Protein AF-A0AAN0JQN3-F1 (afdb_monomer_lite)

Structure (mmCIF, N/CA/C/O backbone):
data_AF-A0AAN0JQN3-F1
#
_entry.id   AF-A0AAN0JQN3-F1
#
loop_
_atom_site.group_PDB
_atom_site.id
_atom_site.type_symbol
_atom_site.label_atom_id
_atom_site.label_alt_id
_atom_site.label_comp_id
_atom_site.label_asym_id
_atom_site.label_entity_id
_atom_site.label_seq_id
_atom_site.pdbx_PDB_ins_code
_atom_site.Cartn_x
_atom_site.Cartn_y
_atom_site.Cartn_z
_atom_site.occupancy
_atom_site.B_iso_or_equiv
_atom_site.auth_seq_id
_atom_site.auth_comp_id
_atom_site.auth_asym_id
_atom_site.auth_atom_id
_atom_site.pdbx_PDB_model_num
ATOM 1 N N . MET A 1 1 ? -17.535 -6.335 36.879 1.00 42.56 1 MET A N 1
ATOM 2 C CA . MET A 1 1 ? -18.077 -5.496 35.783 1.00 42.56 1 MET A CA 1
ATOM 3 C C . MET A 1 1 ? -17.613 -6.099 34.471 1.00 42.56 1 MET A C 1
ATOM 5 O O . MET A 1 1 ? -16.440 -6.432 34.388 1.00 42.56 1 MET A O 1
ATOM 9 N N . ALA A 1 2 ? -18.493 -6.289 33.484 1.00 49.00 2 ALA A N 1
ATOM 10 C CA . ALA A 1 2 ? -18.057 -6.743 32.163 1.00 49.00 2 ALA A CA 1
ATOM 11 C C . ALA A 1 2 ? -17.086 -5.709 31.572 1.00 49.00 2 ALA A C 1
ATOM 13 O O . ALA A 1 2 ? -17.396 -4.514 31.575 1.00 49.00 2 ALA A O 1
ATOM 14 N N . ALA A 1 3 ? -15.911 -6.157 31.126 1.00 55.97 3 ALA A N 1
ATOM 15 C CA . ALA A 1 3 ? -14.934 -5.292 30.481 1.00 55.97 3 ALA A CA 1
ATOM 16 C C . ALA A 1 3 ? -15.592 -4.631 29.262 1.00 55.97 3 ALA A C 1
ATOM 18 O O . ALA A 1 3 ? -16.132 -5.317 28.391 1.00 55.97 3 ALA A O 1
ATOM 19 N N . ARG A 1 4 ? -15.602 -3.294 29.226 1.00 77.94 4 ARG A N 1
ATOM 20 C CA . ARG A 1 4 ? -16.003 -2.562 28.022 1.00 77.94 4 ARG A CA 1
ATOM 21 C C . ARG A 1 4 ? -14.970 -2.911 26.958 1.00 77.94 4 ARG A C 1
ATOM 23 O O . ARG A 1 4 ? -13.798 -2.659 27.176 1.00 77.94 4 ARG A O 1
ATOM 30 N N . ARG A 1 5 ? -15.394 -3.518 25.854 1.00 85.62 5 ARG A N 1
ATOM 31 C CA . ARG A 1 5 ? -14.538 -3.806 24.700 1.00 85.62 5 ARG A CA 1
ATOM 32 C C . ARG A 1 5 ? -15.008 -2.985 23.517 1.00 85.62 5 ARG A C 1
ATOM 34 O O . ARG A 1 5 ? -16.215 -2.787 23.355 1.00 85.62 5 ARG A O 1
ATOM 41 N N . LEU A 1 6 ? -14.056 -2.528 22.714 1.00 89.50 6 LEU A N 1
ATOM 42 C CA . LEU A 1 6 ? -14.359 -1.933 21.425 1.00 89.50 6 LEU A CA 1
ATOM 43 C C . LEU A 1 6 ? -14.782 -3.049 20.465 1.00 89.50 6 LEU A C 1
ATOM 45 O O . LEU A 1 6 ? -14.095 -4.063 20.343 1.00 89.50 6 LEU A O 1
ATOM 49 N N . ILE A 1 7 ? -15.913 -2.875 19.796 1.00 90.75 7 ILE A N 1
ATOM 50 C CA . ILE A 1 7 ? -16.401 -3.795 18.768 1.00 90.75 7 ILE A CA 1
ATOM 51 C C . ILE A 1 7 ? -16.710 -3.020 17.492 1.00 90.75 7 ILE A C 1
ATOM 53 O O . ILE A 1 7 ? -16.996 -1.824 17.545 1.00 90.75 7 ILE A O 1
ATOM 57 N N . SER A 1 8 ? -16.644 -3.714 16.357 1.00 90.19 8 SER A N 1
ATOM 58 C CA . SER A 1 8 ? -17.074 -3.173 15.069 1.00 90.19 8 SER A CA 1
ATOM 59 C C . SER A 1 8 ? -18.517 -3.587 14.796 1.00 90.19 8 SER A C 1
ATOM 61 O O . SER A 1 8 ? -18.815 -4.781 14.862 1.00 90.19 8 SER A O 1
ATOM 63 N N . GLN A 1 9 ? -19.389 -2.632 14.487 1.00 90.19 9 GLN A N 1
ATOM 64 C CA . GLN A 1 9 ? -20.754 -2.871 14.020 1.00 90.19 9 GLN A CA 1
ATOM 65 C C . GLN A 1 9 ? -21.097 -1.823 12.957 1.00 90.19 9 GLN A C 1
ATOM 67 O O . GLN A 1 9 ? -20.790 -0.651 13.150 1.00 90.19 9 GLN A O 1
ATOM 72 N N . ASP A 1 10 ? -21.689 -2.244 11.834 1.00 87.81 10 ASP A N 1
ATOM 73 C CA . ASP A 1 10 ? -22.108 -1.351 10.740 1.00 87.81 10 ASP A CA 1
ATOM 74 C C . ASP A 1 10 ? -20.984 -0.393 10.279 1.00 87.81 10 ASP A C 1
ATOM 76 O O . ASP A 1 10 ? -21.181 0.807 10.107 1.00 87.81 10 ASP A O 1
ATOM 80 N N . ASN A 1 11 ? -19.767 -0.936 10.128 1.00 89.38 11 ASN A N 1
ATOM 81 C CA . ASN A 1 11 ? -18.534 -0.213 9.778 1.00 89.38 11 ASN A CA 1
ATOM 82 C C . ASN A 1 11 ? -18.125 0.907 10.752 1.00 89.38 11 ASN A C 1
ATOM 84 O O . ASN A 1 11 ? -17.370 1.805 10.386 1.00 89.38 11 ASN A O 1
ATOM 88 N N . GLN A 1 12 ? -18.566 0.848 12.005 1.00 89.75 12 GLN A N 1
ATOM 89 C CA . GLN A 1 12 ? -18.213 1.803 13.052 1.00 89.75 12 GLN A CA 1
ATOM 90 C C . GLN A 1 12 ? -17.599 1.088 14.253 1.00 89.75 12 GLN A C 1
ATOM 92 O O . GLN A 1 12 ? -18.002 -0.026 14.593 1.00 89.75 12 GLN A O 1
ATOM 97 N N . LEU A 1 13 ? -16.648 1.730 14.938 1.00 89.81 13 LEU A N 1
ATOM 98 C CA . LEU A 1 13 ? -16.154 1.241 16.223 1.00 89.81 13 LEU A CA 1
ATOM 99 C C . LEU A 1 13 ? -16.966 1.856 17.345 1.00 89.81 13 LEU A C 1
ATOM 101 O O . LEU A 1 13 ? -17.193 3.064 17.390 1.00 89.81 13 LEU A O 1
ATOM 105 N N . GLY A 1 14 ? -17.369 1.023 18.290 1.00 89.56 14 GLY A N 1
ATOM 106 C CA . GLY A 1 14 ? -18.149 1.464 19.429 1.00 89.56 14 GLY A CA 1
ATOM 107 C C . GLY A 1 14 ? -18.070 0.498 20.594 1.00 89.56 14 GLY A C 1
ATOM 108 O O . GLY A 1 14 ? -17.313 -0.472 20.591 1.00 89.56 14 GLY A O 1
ATOM 109 N N . ILE A 1 15 ? -18.863 0.788 21.615 1.00 90.38 15 ILE A N 1
ATOM 110 C CA . ILE A 1 15 ? -18.971 -0.023 22.826 1.00 90.38 15 ILE A CA 1
ATOM 111 C C . ILE A 1 15 ? -20.426 -0.415 23.062 1.00 90.38 15 ILE A C 1
ATOM 113 O O . ILE A 1 15 ? -21.349 0.349 22.779 1.00 90.38 15 ILE A O 1
ATOM 117 N N . MET A 1 16 ? -20.641 -1.596 23.637 1.00 88.94 16 MET A N 1
ATOM 118 C CA . MET A 1 16 ? -21.974 -2.018 24.063 1.00 88.94 16 MET A CA 1
ATOM 119 C C . MET A 1 16 ? -22.291 -1.459 25.449 1.00 88.94 16 MET A C 1
ATOM 121 O O . MET A 1 16 ? -21.652 -1.811 26.441 1.00 88.94 16 MET A O 1
ATOM 125 N N . VAL A 1 17 ? -23.322 -0.620 25.538 1.00 86.00 17 VAL A N 1
ATOM 126 C CA . VAL A 1 17 ? -23.823 -0.046 26.792 1.00 86.00 17 VAL A CA 1
ATOM 127 C C . VAL A 1 17 ? -25.283 -0.440 26.956 1.00 86.00 17 VAL A C 1
ATOM 129 O O . VAL A 1 17 ? -26.127 -0.078 26.143 1.00 86.00 17 VAL A O 1
ATOM 132 N N . LYS A 1 18 ? -25.606 -1.201 28.011 1.00 86.50 18 LYS A N 1
ATOM 133 C CA . LYS A 1 18 ? -26.982 -1.674 28.282 1.00 86.50 18 LYS A CA 1
ATOM 134 C C . LYS A 1 18 ? -27.640 -2.341 27.053 1.00 86.50 18 LYS A C 1
ATOM 136 O O . LYS A 1 18 ? -28.801 -2.084 26.757 1.00 86.50 18 LYS A O 1
ATOM 141 N N . LYS A 1 19 ? -26.885 -3.188 26.336 1.00 84.31 19 LYS A N 1
ATOM 142 C CA . LYS A 1 19 ? -27.292 -3.870 25.085 1.00 84.31 19 LYS A CA 1
ATOM 143 C C . LYS A 1 19 ? -27.555 -2.950 23.879 1.00 84.31 19 LYS A C 1
ATOM 145 O O . LYS A 1 19 ? -28.082 -3.418 22.878 1.00 84.31 19 LYS A O 1
ATOM 150 N N . ARG A 1 20 ? -27.180 -1.670 23.943 1.00 88.44 20 ARG A N 1
ATOM 151 C CA . ARG A 1 20 ? -27.206 -0.749 22.800 1.00 88.44 20 ARG A CA 1
ATOM 152 C C . ARG A 1 20 ? -25.784 -0.445 22.348 1.00 88.44 20 ARG A C 1
ATOM 154 O O . ARG A 1 20 ? -24.908 -0.235 23.188 1.00 88.44 20 ARG A O 1
ATOM 161 N N . PHE A 1 21 ? -25.575 -0.423 21.038 1.00 89.88 21 PHE A N 1
ATOM 162 C CA . PHE A 1 21 ? -24.310 -0.012 20.446 1.00 89.88 21 PHE A CA 1
ATOM 163 C C . PHE A 1 21 ? -24.177 1.509 20.536 1.00 89.88 21 PHE A C 1
ATOM 165 O O . PHE A 1 21 ? -25.068 2.245 20.114 1.00 89.88 21 PHE A O 1
ATOM 172 N N . GLN A 1 22 ? -23.082 1.977 21.127 1.00 89.44 22 GLN A N 1
ATOM 173 C CA . GLN A 1 22 ? -22.717 3.385 21.144 1.00 89.44 22 GLN A CA 1
ATOM 174 C C . GLN A 1 22 ? -21.463 3.570 20.296 1.00 89.44 22 GLN A C 1
ATOM 176 O O . GLN A 1 22 ? -20.364 3.205 20.724 1.00 89.44 22 GLN A O 1
ATOM 181 N N . SER A 1 23 ? -21.651 4.150 19.113 1.00 88.69 23 SER A N 1
ATOM 182 C CA . SER A 1 23 ? -20.574 4.483 18.186 1.00 88.69 23 SER A CA 1
ATOM 183 C C . SER A 1 23 ? -19.604 5.506 18.788 1.00 88.69 23 SER A C 1
ATOM 185 O O . SER A 1 23 ? -20.010 6.413 19.521 1.00 88.69 23 SER A O 1
ATOM 187 N N . LYS A 1 24 ? -18.314 5.315 18.513 1.00 88.69 24 LYS A N 1
ATOM 188 C CA . LYS A 1 24 ? -17.180 6.153 18.935 1.00 88.69 24 LYS A CA 1
ATOM 189 C C . LYS A 1 24 ? -16.369 6.677 17.755 1.00 88.69 24 LYS A C 1
ATOM 191 O O . LYS A 1 24 ? -15.717 7.711 17.881 1.00 88.69 24 LYS A O 1
ATOM 196 N N . THR A 1 25 ? -16.444 5.996 16.620 1.00 86.50 25 THR A N 1
ATOM 197 C CA . THR A 1 25 ? -15.845 6.408 15.353 1.00 86.50 25 THR A CA 1
ATOM 198 C C . THR A 1 25 ? -16.855 6.211 14.229 1.00 86.50 25 THR A C 1
ATOM 200 O O . THR A 1 25 ? -17.755 5.380 14.319 1.00 86.50 25 THR A O 1
ATOM 203 N N . ASN A 1 26 ? -16.677 6.921 13.122 1.00 89.00 26 ASN A N 1
ATOM 204 C CA . ASN A 1 26 ? -17.445 6.703 11.894 1.00 89.00 26 ASN A CA 1
ATOM 205 C C . ASN A 1 26 ? -16.750 5.747 10.909 1.00 89.00 26 ASN A C 1
ATOM 207 O O . ASN A 1 26 ? -17.008 5.789 9.711 1.00 89.00 26 ASN A O 1
ATOM 211 N N . PHE A 1 27 ? -15.832 4.924 11.406 1.00 91.19 27 PHE A N 1
ATOM 212 C CA . PHE A 1 27 ? -15.075 3.971 10.603 1.00 91.19 27 PHE A CA 1
ATOM 213 C C . PHE A 1 27 ? -14.724 2.740 11.428 1.00 91.19 27 PHE A C 1
ATOM 215 O O . PHE A 1 27 ? -14.670 2.807 12.654 1.00 91.19 27 PHE A O 1
ATOM 222 N N . SER A 1 28 ? -14.415 1.640 10.755 1.00 91.88 28 SER A N 1
ATOM 223 C CA . SER A 1 28 ? -13.874 0.411 11.327 1.00 91.88 28 SER A CA 1
ATOM 224 C C . SER A 1 28 ? -12.559 0.047 10.656 1.00 91.88 28 SER A C 1
ATOM 226 O O . SER A 1 28 ? -12.251 0.554 9.577 1.00 91.88 28 SER A O 1
ATOM 228 N N . VAL A 1 29 ? -11.765 -0.812 11.299 1.00 93.25 29 VAL A N 1
ATOM 229 C CA . VAL A 1 29 ? -10.447 -1.190 10.779 1.00 93.25 29 VAL A CA 1
ATOM 230 C C . VAL A 1 29 ? -10.230 -2.700 10.795 1.00 93.25 29 VAL A C 1
ATOM 232 O O . VAL A 1 29 ? -10.678 -3.431 11.688 1.00 93.25 29 VAL A O 1
ATOM 235 N N . SER A 1 30 ? -9.494 -3.161 9.796 1.00 93.69 30 SER A N 1
ATOM 236 C CA . SER A 1 30 ? -8.926 -4.503 9.702 1.00 93.69 30 SER A CA 1
ATOM 237 C C . SER A 1 30 ? -7.488 -4.411 9.196 1.00 93.69 30 SER A C 1
ATOM 239 O O . SER A 1 30 ? -7.066 -3.356 8.729 1.00 93.69 30 SER A O 1
ATOM 241 N N . ILE A 1 31 ? -6.715 -5.485 9.342 1.00 95.38 31 ILE A N 1
ATOM 242 C CA . ILE A 1 31 ? -5.327 -5.529 8.877 1.00 95.38 31 ILE A CA 1
ATOM 243 C C . ILE A 1 31 ? -5.309 -6.302 7.562 1.00 95.38 31 ILE A C 1
ATOM 245 O O . ILE A 1 31 ? -5.664 -7.478 7.545 1.00 95.38 31 ILE A O 1
ATOM 249 N N . ALA A 1 32 ? -4.899 -5.639 6.483 1.00 93.81 32 ALA A N 1
ATOM 250 C CA . ALA A 1 32 ? -4.788 -6.237 5.157 1.00 93.81 32 ALA A CA 1
ATOM 251 C C . ALA A 1 32 ? -3.444 -6.956 4.982 1.00 93.81 32 ALA A C 1
ATOM 253 O O . ALA A 1 32 ? -3.375 -8.056 4.433 1.00 93.81 32 ALA A O 1
ATOM 254 N N . SER A 1 33 ? -2.358 -6.349 5.462 1.00 95.19 33 SER A N 1
ATOM 255 C CA . SER A 1 33 ? -1.024 -6.929 5.348 1.00 95.19 33 SER A CA 1
ATOM 256 C C . SER A 1 33 ? -0.053 -6.391 6.392 1.00 95.19 33 SER A C 1
ATOM 258 O O . SER A 1 33 ? -0.277 -5.371 7.046 1.00 95.19 33 SER A O 1
ATOM 260 N N . PHE A 1 34 ? 1.060 -7.100 6.537 1.00 95.69 34 PHE A N 1
ATOM 261 C CA . PHE A 1 34 ? 2.219 -6.656 7.294 1.00 95.69 34 PHE A CA 1
ATOM 262 C C . PHE A 1 34 ? 3.344 -6.275 6.333 1.00 95.69 34 PHE A C 1
ATOM 264 O O . PHE A 1 34 ? 3.679 -7.044 5.427 1.00 95.69 34 PHE A O 1
ATOM 271 N N . VAL A 1 35 ? 3.926 -5.096 6.541 1.00 94.50 35 VAL A N 1
ATOM 272 C CA . VAL A 1 35 ? 4.893 -4.482 5.632 1.00 94.50 35 VAL A CA 1
ATOM 273 C C . VAL A 1 35 ? 6.216 -4.245 6.354 1.00 94.50 35 VAL A C 1
ATOM 275 O O . VAL A 1 35 ? 6.263 -3.629 7.419 1.00 94.50 35 VAL A O 1
ATOM 278 N N . THR A 1 36 ? 7.302 -4.709 5.739 1.00 93.50 36 THR A N 1
ATOM 279 C CA . THR A 1 36 ? 8.680 -4.515 6.213 1.00 93.50 36 THR A CA 1
ATOM 280 C C . THR A 1 36 ? 9.570 -3.963 5.116 1.00 93.50 36 THR A C 1
ATOM 282 O O . THR A 1 36 ? 9.411 -4.286 3.941 1.00 93.50 36 THR A O 1
ATOM 285 N N . THR A 1 37 ? 10.585 -3.209 5.498 1.00 88.25 37 THR A N 1
ATOM 286 C CA . THR A 1 37 ? 11.718 -2.898 4.617 1.00 88.25 37 THR A CA 1
ATOM 287 C C . THR A 1 37 ? 12.636 -4.106 4.405 1.00 88.25 37 THR A C 1
ATOM 289 O O . THR A 1 37 ? 12.662 -5.019 5.236 1.00 88.25 37 THR A O 1
ATOM 292 N N . PRO A 1 38 ? 13.403 -4.147 3.300 1.00 83.00 38 PRO A N 1
ATOM 293 C CA . PRO A 1 38 ? 14.487 -5.113 3.145 1.00 83.00 38 PRO A CA 1
ATOM 294 C C . PRO A 1 38 ? 15.535 -4.977 4.256 1.00 83.00 38 PRO A C 1
ATOM 296 O O . PRO A 1 38 ? 15.811 -3.875 4.723 1.00 83.00 38 PRO A O 1
ATOM 299 N N . LYS A 1 39 ? 16.169 -6.097 4.631 1.00 74.44 39 LYS A N 1
ATOM 300 C CA . LYS A 1 39 ? 17.073 -6.213 5.795 1.00 74.44 39 LYS A CA 1
ATOM 301 C C . LYS A 1 39 ? 18.276 -5.251 5.815 1.00 74.44 39 LYS A C 1
ATOM 303 O O . LYS A 1 39 ? 18.860 -5.079 6.875 1.00 74.44 39 LYS A O 1
ATOM 308 N N . ASN A 1 40 ? 18.625 -4.631 4.686 1.00 69.81 40 ASN A N 1
ATOM 309 C CA . ASN A 1 40 ? 19.834 -3.811 4.530 1.00 69.81 40 ASN A CA 1
ATOM 310 C C . ASN A 1 40 ? 19.539 -2.309 4.337 1.00 69.81 40 ASN A C 1
ATOM 312 O O . ASN A 1 40 ? 20.418 -1.559 3.926 1.00 69.81 40 ASN A O 1
ATOM 316 N N . MET A 1 41 ? 18.303 -1.863 4.580 1.00 71.19 41 MET A N 1
ATOM 317 C CA . MET A 1 41 ? 17.931 -0.451 4.458 1.00 71.19 41 MET 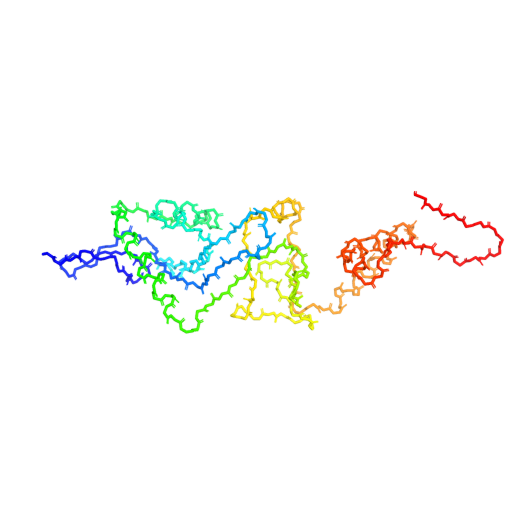A CA 1
ATOM 318 C C . MET A 1 41 ? 18.367 0.366 5.680 1.00 71.19 41 MET A C 1
ATOM 320 O O . MET A 1 41 ? 18.155 -0.050 6.815 1.00 71.19 41 MET A O 1
ATOM 324 N N . VAL A 1 42 ? 18.900 1.569 5.432 1.00 67.94 42 VAL A N 1
ATOM 325 C CA . VAL A 1 42 ? 19.376 2.509 6.469 1.00 67.94 42 VAL A CA 1
ATOM 326 C C . VAL A 1 42 ? 18.249 2.958 7.409 1.00 67.94 42 VAL A C 1
ATOM 328 O O . VAL A 1 42 ? 18.479 3.143 8.598 1.00 67.94 42 VAL A O 1
ATOM 331 N N . ASN A 1 43 ? 17.021 3.081 6.894 1.00 70.62 43 ASN A N 1
ATOM 332 C CA . ASN A 1 43 ? 15.852 3.525 7.656 1.00 70.62 43 ASN A CA 1
ATOM 333 C C . ASN A 1 43 ? 14.791 2.420 7.705 1.00 70.62 43 ASN A C 1
ATOM 335 O O . ASN A 1 43 ? 13.853 2.458 6.903 1.00 70.62 43 ASN A O 1
ATOM 339 N N . PRO A 1 44 ? 14.915 1.415 8.585 1.00 79.75 44 PRO A N 1
ATOM 340 C CA . PRO A 1 44 ? 13.990 0.297 8.595 1.00 79.75 44 PRO A CA 1
ATOM 341 C C . PRO A 1 44 ? 12.570 0.759 8.942 1.00 79.75 44 PRO A C 1
ATOM 343 O O . PRO A 1 44 ? 12.331 1.348 9.991 1.00 79.75 44 PRO A O 1
ATOM 346 N N . LEU A 1 45 ? 11.612 0.456 8.065 1.00 85.25 45 LEU A N 1
ATOM 347 C CA . LEU A 1 45 ? 10.187 0.520 8.379 1.00 85.25 45 LEU A CA 1
ATOM 348 C C . LEU A 1 45 ? 9.637 -0.867 8.657 1.00 85.25 45 LEU A C 1
ATOM 350 O O . LEU A 1 45 ? 9.964 -1.841 7.966 1.00 85.25 45 LEU A O 1
ATOM 354 N N . GLN A 1 46 ? 8.732 -0.903 9.627 1.00 91.81 46 GLN A N 1
ATOM 355 C CA . GLN A 1 46 ? 7.940 -2.063 9.980 1.00 91.81 46 GLN A CA 1
ATOM 356 C C . GLN A 1 46 ? 6.570 -1.592 10.474 1.00 91.81 46 GLN A C 1
ATOM 358 O O . GLN A 1 46 ? 6.481 -0.757 11.376 1.00 91.81 46 GLN A O 1
ATOM 363 N N . GLY A 1 47 ? 5.498 -2.141 9.915 1.00 94.50 47 GLY A N 1
ATOM 364 C CA . GLY A 1 47 ? 4.141 -1.748 10.280 1.00 94.50 47 GLY A CA 1
ATOM 365 C C . GLY A 1 47 ? 3.084 -2.597 9.597 1.00 94.50 47 GLY A C 1
ATOM 366 O O . GLY A 1 47 ? 3.387 -3.613 8.967 1.00 94.50 47 GLY A O 1
ATOM 367 N N . PHE A 1 48 ? 1.839 -2.163 9.718 1.00 95.88 48 PHE A N 1
ATOM 368 C CA . PHE A 1 48 ? 0.690 -2.842 9.135 1.00 95.88 48 PHE A CA 1
ATOM 369 C C . PHE A 1 48 ? -0.015 -1.929 8.141 1.00 95.88 48 PHE A C 1
ATOM 371 O O . PHE A 1 48 ? -0.061 -0.710 8.313 1.00 95.88 48 PHE A O 1
ATOM 378 N N . VAL A 1 49 ? -0.582 -2.536 7.106 1.00 94.75 49 VAL A N 1
ATOM 379 C CA . VAL A 1 49 ? -1.541 -1.878 6.224 1.00 94.75 49 VAL A CA 1
ATOM 380 C C . VAL A 1 49 ? -2.915 -2.119 6.813 1.00 94.75 49 VAL A C 1
ATOM 382 O O . VAL A 1 49 ? -3.376 -3.260 6.905 1.00 94.75 49 VAL A O 1
ATOM 385 N N . TYR A 1 50 ? -3.548 -1.039 7.247 1.00 94.69 50 TYR A N 1
ATOM 386 C CA . TYR A 1 50 ? -4.897 -1.073 7.773 1.00 94.69 50 TYR A CA 1
ATOM 387 C C . TYR A 1 50 ? -5.877 -0.791 6.646 1.00 94.69 50 TYR A C 1
ATOM 389 O O . TYR A 1 50 ? -5.797 0.253 6.001 1.00 94.69 50 TYR A O 1
ATOM 397 N N . GLN A 1 51 ? -6.822 -1.706 6.450 1.00 94.00 51 GLN A N 1
ATOM 398 C CA . GLN A 1 51 ? -8.003 -1.449 5.647 1.00 94.00 51 GLN A CA 1
ATOM 399 C C . GLN A 1 51 ? -9.045 -0.782 6.541 1.00 94.00 51 GLN A C 1
ATOM 401 O O . GLN A 1 51 ? -9.596 -1.402 7.459 1.00 94.00 51 GLN A O 1
ATOM 406 N N . VAL A 1 52 ? -9.294 0.495 6.277 1.00 92.88 52 VAL A N 1
ATOM 407 C CA . VAL A 1 52 ? -10.287 1.312 6.967 1.00 92.88 52 VAL A CA 1
ATOM 408 C C . VAL A 1 52 ? -11.557 1.329 6.126 1.00 92.88 52 VAL A C 1
ATOM 410 O O . VAL A 1 52 ? -11.509 1.583 4.926 1.00 92.88 52 VAL A O 1
ATOM 413 N N . THR A 1 53 ? -12.692 1.011 6.744 1.00 92.75 53 THR A N 1
ATOM 414 C CA . THR A 1 53 ? -14.010 1.075 6.097 1.00 92.75 53 THR A CA 1
ATOM 415 C C . THR A 1 53 ? -14.856 2.113 6.816 1.00 92.75 53 THR A C 1
ATOM 417 O O . THR A 1 53 ? -15.084 1.962 8.018 1.00 92.75 53 THR A O 1
ATOM 420 N N . THR A 1 54 ? -15.290 3.164 6.120 1.00 90.94 54 THR A N 1
ATOM 421 C CA . THR A 1 54 ? -16.157 4.210 6.689 1.00 90.94 54 THR A CA 1
ATOM 422 C C . THR A 1 54 ? -17.584 3.703 6.860 1.00 90.94 54 THR A C 1
ATOM 424 O O . THR A 1 54 ? -17.979 2.686 6.282 1.00 90.94 54 THR A O 1
ATOM 427 N N . SER A 1 55 ? -18.387 4.425 7.640 1.00 88.56 55 SER A N 1
ATOM 428 C CA . SER A 1 55 ? -19.822 4.163 7.786 1.00 88.56 55 SER A CA 1
ATOM 429 C C . SER A 1 55 ? -20.563 4.116 6.452 1.00 88.56 55 SER A C 1
ATOM 431 O O . SER A 1 55 ? -21.514 3.353 6.314 1.00 88.56 55 SER A O 1
ATOM 433 N N . ASP A 1 56 ? -20.086 4.877 5.468 1.00 87.25 56 ASP A N 1
ATOM 434 C CA . ASP A 1 56 ? -20.695 4.986 4.141 1.00 87.25 56 ASP A CA 1
ATOM 435 C C . ASP A 1 56 ? -20.256 3.842 3.205 1.00 87.25 56 ASP A C 1
ATOM 437 O O . ASP A 1 56 ? -20.720 3.731 2.073 1.00 87.25 56 ASP A O 1
ATOM 441 N N . GLY A 1 57 ? -19.388 2.949 3.694 1.00 86.69 57 GLY A N 1
ATOM 442 C CA . GLY A 1 57 ? -18.912 1.766 2.980 1.00 86.69 57 GLY A CA 1
ATOM 443 C C . GLY A 1 57 ? -17.664 2.000 2.132 1.00 86.69 57 GLY A C 1
ATOM 444 O O . GLY A 1 57 ? -17.185 1.053 1.504 1.00 86.69 57 GLY A O 1
ATOM 445 N N . GLU A 1 58 ? -17.103 3.211 2.133 1.00 89.12 58 GLU A N 1
ATOM 446 C CA . GLU A 1 58 ? -15.846 3.493 1.443 1.00 89.12 58 GLU A CA 1
ATOM 447 C C . GLU A 1 58 ? -14.703 2.727 2.105 1.00 89.12 58 GLU A C 1
ATOM 449 O O . GLU A 1 58 ? -14.560 2.723 3.331 1.00 89.12 58 GLU A O 1
ATOM 454 N N . ARG A 1 59 ? -13.885 2.066 1.284 1.00 89.81 59 ARG A N 1
ATOM 455 C CA . ARG A 1 59 ? -12.739 1.271 1.727 1.00 89.81 59 ARG A CA 1
ATOM 456 C C . ARG A 1 59 ? -11.455 1.941 1.290 1.00 89.81 59 ARG A C 1
ATOM 458 O O . ARG A 1 59 ? -11.305 2.296 0.127 1.00 89.81 59 ARG A O 1
ATOM 465 N N . MET A 1 60 ? -10.514 2.031 2.213 1.00 89.06 60 MET A N 1
ATOM 466 C CA . MET A 1 60 ? -9.219 2.647 1.973 1.00 89.06 60 MET A CA 1
ATOM 467 C C . MET A 1 60 ? -8.123 1.896 2.712 1.00 89.06 60 MET A C 1
ATOM 469 O O . MET A 1 60 ? -8.375 1.236 3.721 1.00 89.06 60 MET A O 1
ATOM 473 N N . GLU A 1 61 ? -6.899 2.045 2.231 1.00 90.44 61 GLU A N 1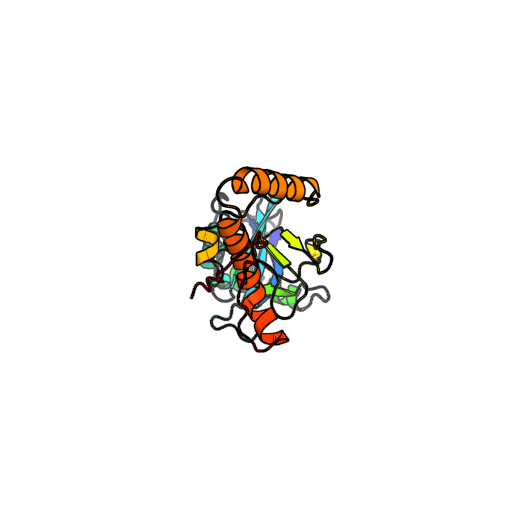
ATOM 474 C CA . GLU A 1 61 ? -5.723 1.474 2.869 1.00 90.44 61 GLU A CA 1
ATOM 475 C C . GLU A 1 61 ? -4.783 2.578 3.341 1.00 90.44 61 GLU A C 1
ATOM 477 O O . GLU A 1 61 ? -4.557 3.573 2.645 1.00 90.44 61 GLU A O 1
ATOM 482 N N . CYS A 1 62 ? -4.216 2.404 4.530 1.00 91.88 62 CYS A N 1
ATOM 483 C CA . CYS A 1 62 ? -3.118 3.232 5.004 1.00 91.88 62 CYS A CA 1
ATOM 484 C C . CYS A 1 62 ? -2.056 2.369 5.684 1.00 91.88 62 CYS A C 1
ATOM 486 O O . CYS A 1 62 ? -2.355 1.449 6.447 1.00 91.88 62 CYS A O 1
ATOM 488 N N . PHE A 1 63 ? -0.791 2.675 5.402 1.00 93.69 63 PHE A N 1
ATOM 489 C CA . PHE A 1 63 ? 0.316 2.090 6.146 1.00 93.69 63 PHE A CA 1
ATOM 490 C C . PHE A 1 63 ? 0.482 2.853 7.457 1.00 93.69 63 PHE A C 1
ATOM 492 O O . PHE A 1 63 ? 0.613 4.078 7.447 1.00 93.69 63 PHE A O 1
ATOM 499 N N . VAL A 1 64 ? 0.503 2.127 8.571 1.00 93.56 64 VAL A N 1
ATOM 500 C CA . VAL A 1 64 ? 0.713 2.683 9.907 1.00 93.56 64 VAL A CA 1
ATOM 501 C C . VAL A 1 64 ? 1.829 1.894 10.587 1.00 93.56 64 VAL A C 1
ATOM 503 O O . VAL A 1 64 ? 1.763 0.666 10.710 1.00 93.56 64 VAL A O 1
ATOM 506 N N . ASP A 1 65 ? 2.873 2.606 11.010 1.00 92.00 65 ASP A N 1
ATOM 507 C CA . ASP A 1 65 ? 3.945 2.036 11.825 1.00 92.00 65 ASP A CA 1
ATOM 508 C C . ASP A 1 65 ? 3.459 1.686 13.244 1.00 92.00 65 ASP A C 1
ATOM 510 O O . ASP A 1 65 ? 2.359 2.047 13.673 1.00 92.00 65 ASP A O 1
ATOM 514 N N . HIS A 1 66 ? 4.278 0.929 13.971 1.00 89.06 66 HIS A N 1
ATOM 515 C CA . HIS A 1 66 ? 3.919 0.439 15.302 1.00 89.06 66 HIS A CA 1
ATOM 516 C C . HIS A 1 66 ? 3.652 1.574 16.294 1.00 89.06 66 HIS A C 1
ATOM 518 O O . HIS A 1 66 ? 2.722 1.470 17.091 1.00 89.06 66 HIS A O 1
ATOM 524 N N . ASP A 1 67 ? 4.428 2.655 16.227 1.00 88.56 67 ASP A N 1
ATOM 525 C CA . ASP A 1 67 ? 4.334 3.777 17.163 1.00 88.56 67 ASP A CA 1
ATOM 526 C C . ASP A 1 67 ? 3.061 4.595 16.926 1.00 88.56 67 ASP A C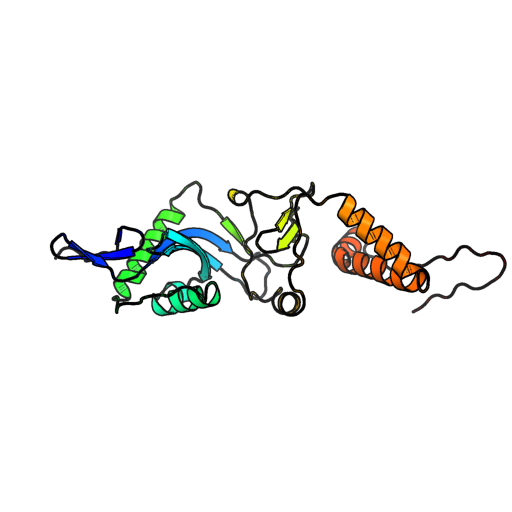 1
ATOM 528 O O . ASP A 1 67 ? 2.335 4.949 17.858 1.00 88.56 67 ASP A O 1
ATOM 532 N N . SER A 1 68 ? 2.723 4.829 15.661 1.00 90.38 68 SER A N 1
ATOM 533 C CA . SER A 1 68 ? 1.527 5.559 15.256 1.00 90.38 68 SER A CA 1
ATOM 534 C C . SER A 1 68 ? 0.243 4.779 15.538 1.00 90.38 68 SER A C 1
ATOM 536 O O . SER A 1 68 ? -0.803 5.395 15.740 1.00 90.38 68 SER A O 1
ATOM 538 N N . ALA A 1 69 ? 0.305 3.446 15.600 1.00 90.44 69 ALA A N 1
ATOM 539 C CA . ALA A 1 69 ? -0.843 2.600 15.922 1.00 90.44 69 ALA A CA 1
ATOM 540 C C . ALA A 1 69 ? -1.233 2.625 17.415 1.00 90.44 69 ALA A C 1
ATOM 542 O O . ALA A 1 69 ? -2.354 2.241 17.753 1.00 90.44 69 ALA A O 1
ATOM 543 N N . GLN A 1 70 ? -0.355 3.100 18.310 1.00 87.81 70 GLN A N 1
ATOM 544 C CA . GLN A 1 70 ? -0.569 3.047 19.766 1.00 87.81 70 GLN A CA 1
ATOM 545 C C . GLN A 1 70 ? -1.708 3.941 20.266 1.00 87.81 70 GLN A C 1
ATOM 547 O O . GLN A 1 70 ? -2.267 3.674 21.325 1.00 87.81 70 GLN A O 1
ATOM 552 N N . THR A 1 71 ? -2.056 5.003 19.536 1.00 89.31 71 THR A N 1
ATOM 553 C CA . THR A 1 71 ? -3.152 5.902 19.924 1.00 89.31 71 THR A CA 1
ATOM 554 C C . THR A 1 71 ? -4.091 6.146 18.759 1.00 89.31 71 THR A C 1
ATOM 556 O O . THR A 1 71 ? -3.655 6.238 17.606 1.00 89.31 71 THR A O 1
ATOM 559 N N . LEU A 1 72 ? -5.377 6.326 19.057 1.00 89.12 72 LEU A N 1
ATOM 560 C CA . LEU A 1 72 ? -6.373 6.653 18.036 1.00 89.12 72 LEU A CA 1
ATOM 561 C C . LEU A 1 72 ? -6.032 7.989 17.364 1.00 89.12 72 LEU A C 1
ATOM 563 O O . LEU A 1 72 ? -6.208 8.165 16.160 1.00 89.12 72 LEU A O 1
ATOM 567 N N . THR A 1 73 ? -5.489 8.932 18.134 1.00 88.56 73 THR A N 1
ATOM 568 C CA . THR A 1 73 ? -5.088 10.243 17.621 1.00 88.56 73 THR A CA 1
ATOM 569 C C . THR A 1 73 ? -3.958 10.140 16.595 1.00 88.56 73 THR A C 1
ATOM 571 O O . THR A 1 73 ? -4.059 10.741 15.523 1.00 88.56 73 THR A O 1
ATOM 574 N N . SER A 1 74 ? -2.884 9.400 16.889 1.00 90.50 74 SER A N 1
ATOM 575 C CA . SER A 1 74 ? -1.776 9.205 15.943 1.00 90.50 74 SER A CA 1
ATOM 576 C C . SER A 1 74 ? -2.213 8.405 14.720 1.00 90.50 74 SER A C 1
ATOM 578 O O . SER A 1 74 ? -1.899 8.804 13.598 1.00 90.50 74 SER A O 1
ATOM 580 N N . PHE A 1 75 ? -3.029 7.367 14.911 1.00 91.62 75 PHE A N 1
ATOM 581 C CA . PHE A 1 75 ? -3.605 6.588 13.819 1.00 91.62 75 PHE A CA 1
ATOM 582 C C . PHE A 1 75 ? -4.407 7.474 12.856 1.00 91.62 75 PHE A C 1
ATOM 584 O O . PHE A 1 75 ? -4.137 7.510 11.657 1.00 91.62 75 PHE A O 1
ATOM 591 N N . CYS A 1 76 ? -5.342 8.272 13.381 1.00 89.50 76 CYS A N 1
ATOM 592 C CA . CYS A 1 76 ? -6.156 9.187 12.581 1.00 89.50 76 CYS A CA 1
ATOM 593 C C . CYS A 1 76 ? -5.315 10.267 11.884 1.00 89.50 76 CYS A C 1
ATOM 595 O O . CYS A 1 76 ? -5.646 10.675 10.771 1.00 89.50 76 CYS A O 1
ATOM 597 N N . LYS A 1 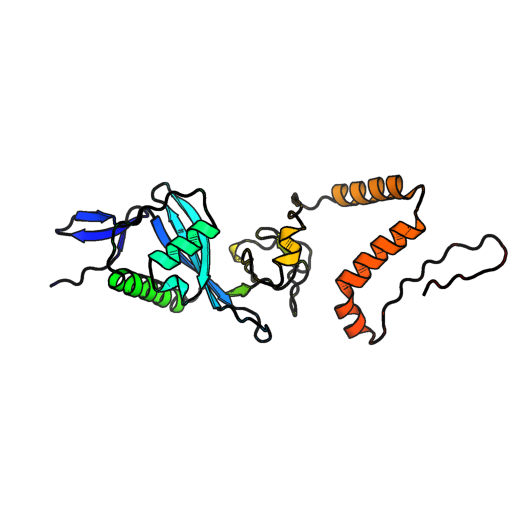77 ? -4.217 10.732 12.499 1.00 88.75 77 LYS A N 1
ATOM 598 C CA . LYS A 1 77 ? -3.273 11.654 11.844 1.00 88.75 77 LYS A CA 1
ATOM 599 C C . LYS A 1 77 ? -2.610 11.011 10.629 1.00 88.75 77 LYS A C 1
ATOM 601 O O . LYS A 1 77 ? -2.483 11.683 9.610 1.00 88.75 77 LYS A O 1
ATOM 606 N N . VAL A 1 78 ? -2.192 9.748 10.722 1.00 89.50 78 VAL A N 1
ATOM 607 C CA . VAL A 1 78 ? -1.634 9.015 9.575 1.00 89.50 78 VAL A CA 1
ATOM 608 C C . VAL A 1 78 ? -2.706 8.805 8.513 1.00 89.50 78 VAL A C 1
ATOM 610 O O . VAL A 1 78 ? -2.467 9.117 7.352 1.00 89.50 78 VAL A O 1
ATOM 613 N N . LEU A 1 79 ? -3.911 8.389 8.905 1.00 88.94 79 LEU A N 1
ATOM 614 C CA . LEU A 1 79 ? -5.015 8.173 7.973 1.00 88.94 79 LEU A CA 1
ATOM 615 C C . LEU A 1 79 ? -5.335 9.428 7.143 1.00 88.94 79 LEU A C 1
ATOM 617 O O . LEU A 1 79 ? -5.381 9.345 5.921 1.00 88.94 79 LEU A O 1
ATOM 621 N N . ARG A 1 80 ? -5.430 10.608 7.774 1.00 87.25 80 ARG A N 1
ATOM 622 C CA . ARG A 1 80 ? -5.660 11.888 7.069 1.00 87.25 80 ARG A CA 1
ATOM 623 C C . ARG A 1 80 ? -4.535 12.299 6.123 1.00 87.25 80 ARG A C 1
ATOM 625 O O . ARG A 1 80 ? -4.767 13.113 5.240 1.00 87.25 80 ARG A O 1
ATOM 632 N N . ARG A 1 81 ? -3.310 11.799 6.317 1.00 84.81 81 ARG A N 1
ATOM 633 C CA . ARG A 1 81 ? -2.208 12.051 5.372 1.00 84.81 81 ARG A CA 1
ATOM 634 C C . ARG A 1 81 ? -2.369 11.245 4.087 1.00 84.81 81 ARG A C 1
ATOM 636 O O . ARG A 1 81 ? -1.890 11.693 3.053 1.00 84.81 81 ARG A O 1
ATOM 643 N N . PHE A 1 82 ? -2.990 10.070 4.172 1.00 81.69 82 PHE A N 1
ATOM 644 C CA . PHE A 1 82 ? -3.277 9.224 3.016 1.00 81.69 82 PHE A CA 1
ATOM 645 C C . PHE A 1 82 ? -4.579 9.639 2.323 1.00 81.69 82 PHE A C 1
ATOM 647 O O . PHE A 1 82 ? -4.600 9.696 1.102 1.00 81.69 82 PHE A O 1
ATOM 654 N N . HIS A 1 83 ? -5.613 9.959 3.108 1.00 85.75 83 HIS A N 1
ATOM 655 C CA . HIS A 1 83 ? -6.981 10.227 2.646 1.00 85.75 83 HIS A CA 1
ATOM 656 C C . HIS A 1 83 ? -7.521 11.510 3.313 1.00 85.75 83 HIS A C 1
ATOM 658 O O . HIS A 1 83 ? -8.263 11.438 4.301 1.00 85.75 83 HIS A O 1
ATOM 664 N N . PRO A 1 84 ? -7.064 12.706 2.886 1.00 82.69 84 PRO A N 1
ATOM 665 C CA . PRO A 1 84 ? -7.437 13.990 3.494 1.00 82.69 84 PRO A CA 1
ATOM 666 C C . PRO A 1 84 ? -8.912 14.376 3.302 1.00 82.69 84 PRO A C 1
ATOM 668 O O . PRO A 1 84 ? -9.439 15.173 4.078 1.00 82.69 84 PRO A O 1
ATOM 671 N N . GLU A 1 85 ? -9.568 13.834 2.282 1.00 79.31 85 GLU A N 1
ATOM 672 C CA . GLU A 1 85 ? -10.959 14.095 1.908 1.00 79.31 85 GLU A CA 1
ATOM 673 C C . GLU A 1 85 ? -11.980 13.494 2.879 1.00 79.31 85 GLU A C 1
ATOM 675 O O . GLU A 1 85 ? -13.137 13.914 2.897 1.00 79.31 85 GLU A O 1
ATOM 680 N N . ILE A 1 86 ? -11.561 12.545 3.717 1.00 71.44 86 ILE A N 1
ATOM 681 C CA . ILE A 1 86 ? -12.492 11.735 4.496 1.00 71.44 86 ILE A CA 1
ATOM 682 C C . ILE A 1 86 ? -12.774 12.389 5.850 1.00 71.44 86 ILE A C 1
ATOM 684 O O . ILE A 1 86 ? -11.856 12.613 6.654 1.00 71.44 86 ILE A O 1
ATOM 688 N N . PRO A 1 87 ? -14.050 12.681 6.163 1.00 68.62 87 PRO A N 1
ATOM 689 C CA . PRO A 1 87 ? -14.414 13.222 7.458 1.00 68.62 87 PRO A CA 1
ATOM 690 C C . PRO A 1 87 ? -14.192 12.142 8.516 1.00 68.62 87 PRO A C 1
ATOM 692 O O . PRO A 1 87 ? -14.885 11.134 8.544 1.00 68.62 87 PRO A O 1
ATOM 695 N N . ILE A 1 88 ? -13.228 12.345 9.414 1.00 72.88 88 ILE A N 1
ATOM 696 C CA . ILE A 1 88 ? -13.008 11.440 10.550 1.00 72.88 88 ILE A CA 1
ATOM 697 C C . ILE A 1 88 ? -13.623 12.057 11.798 1.00 72.88 88 ILE A C 1
ATOM 699 O O . ILE A 1 88 ? -13.108 13.058 12.315 1.00 72.88 88 ILE A O 1
ATOM 703 N N . LEU A 1 89 ? -14.678 11.421 12.303 1.00 67.75 89 LEU A N 1
ATOM 704 C CA . LEU A 1 89 ? -15.260 11.720 13.603 1.00 67.75 89 LEU A CA 1
ATOM 705 C C . LEU A 1 89 ? -14.492 10.944 14.674 1.00 67.75 89 LEU A C 1
ATOM 707 O O . LEU A 1 89 ? -14.484 9.714 14.687 1.00 67.75 89 LEU A O 1
ATOM 711 N N . ASN A 1 90 ? -13.842 11.682 15.570 1.00 68.31 90 ASN A N 1
ATOM 712 C CA . ASN A 1 90 ? -13.189 11.131 16.749 1.00 68.31 90 ASN A CA 1
ATOM 713 C C . ASN A 1 90 ? -13.966 11.595 17.985 1.00 68.31 90 ASN A C 1
ATOM 715 O O . ASN A 1 90 ? -13.777 12.726 18.442 1.00 68.31 90 ASN A O 1
ATOM 719 N N . ASP A 1 91 ? -14.871 10.757 18.494 1.00 66.12 91 ASP A N 1
ATOM 720 C CA . ASP A 1 91 ? -15.396 10.960 19.845 1.00 66.12 91 ASP A CA 1
ATOM 721 C C . ASP A 1 91 ? -14.302 10.573 20.849 1.00 66.12 91 ASP A C 1
ATOM 723 O O . ASP A 1 91 ? -13.482 9.705 20.562 1.00 66.12 91 ASP A O 1
ATOM 727 N N . LYS A 1 92 ? -14.268 11.196 22.032 1.00 70.94 92 LYS A N 1
ATOM 728 C CA . LYS A 1 92 ? -13.242 10.931 23.058 1.00 70.94 92 LYS A CA 1
ATOM 729 C C . LYS A 1 92 ? -13.297 9.460 23.509 1.00 70.94 92 LYS A C 1
ATOM 731 O O . LYS A 1 92 ? -13.989 9.117 24.471 1.00 70.94 92 LYS A O 1
ATOM 736 N N . LEU A 1 93 ? -12.574 8.586 22.811 1.00 80.31 93 LEU A N 1
ATOM 737 C CA . LEU A 1 93 ? -12.374 7.185 23.155 1.00 80.31 93 LEU A CA 1
ATOM 738 C C . LEU A 1 93 ? -11.268 7.083 24.210 1.00 80.31 93 LEU A C 1
ATOM 740 O O . LEU A 1 93 ? -10.275 7.803 24.164 1.00 80.31 93 LEU A O 1
ATOM 744 N N . GLN A 1 94 ? -11.432 6.178 25.174 1.00 85.25 94 GLN A N 1
ATOM 745 C CA . GLN A 1 94 ? -10.341 5.848 26.088 1.00 85.25 94 GLN A CA 1
ATOM 746 C C . GLN A 1 94 ? -9.248 5.099 25.320 1.00 85.25 94 GLN A C 1
ATOM 748 O O . GLN A 1 94 ? -9.510 4.027 24.779 1.00 85.25 94 GLN A O 1
ATOM 753 N N . GLU A 1 95 ? -8.029 5.639 25.312 1.00 86.75 95 GLU A N 1
ATOM 754 C CA . GLU A 1 95 ? -6.893 5.079 24.560 1.00 86.75 95 GLU A CA 1
ATOM 755 C C . GLU A 1 95 ? -6.579 3.621 24.951 1.00 86.75 95 GLU A C 1
ATOM 757 O O . GLU A 1 95 ? -6.184 2.829 24.103 1.00 86.75 95 GLU A O 1
ATOM 762 N N . SER A 1 96 ? -6.846 3.203 26.196 1.00 89.12 96 SER A N 1
ATOM 763 C CA . SER A 1 96 ? -6.679 1.799 26.607 1.00 89.12 96 SER A CA 1
ATOM 764 C C . SER A 1 96 ? -7.554 0.830 25.804 1.00 89.12 96 SER A C 1
ATOM 766 O O . SER A 1 96 ? -7.094 -0.244 25.426 1.00 89.12 96 SER A O 1
ATOM 768 N N . LEU A 1 97 ? -8.793 1.222 25.484 1.00 90.19 97 LEU A N 1
ATOM 769 C CA . LEU A 1 97 ? -9.704 0.413 24.669 1.00 90.19 97 LEU A CA 1
ATOM 770 C C . LEU A 1 97 ? -9.241 0.329 23.215 1.00 90.19 97 LEU A C 1
ATOM 772 O O . LEU A 1 97 ? -9.458 -0.689 22.560 1.00 90.19 97 LEU A O 1
ATOM 776 N N . TRP A 1 98 ? -8.614 1.394 22.714 1.00 90.94 98 TRP A N 1
ATOM 777 C CA . TRP A 1 98 ? -8.010 1.411 21.388 1.00 90.94 98 TRP A CA 1
ATOM 778 C C . TRP A 1 98 ? -6.819 0.453 21.307 1.00 90.94 98 TRP A C 1
ATOM 780 O O . TRP A 1 98 ? -6.769 -0.385 20.409 1.00 90.94 98 TRP A O 1
ATOM 790 N N . VAL A 1 99 ? -5.901 0.526 22.274 1.00 91.19 99 VAL A N 1
ATOM 791 C CA . VAL A 1 99 ? -4.717 -0.344 22.327 1.00 91.19 99 VAL A CA 1
ATOM 792 C C . VAL A 1 99 ? -5.117 -1.815 22.401 1.00 91.19 99 VAL A C 1
ATOM 794 O O . VAL A 1 99 ? -4.609 -2.621 21.623 1.00 91.19 99 VAL A O 1
ATOM 797 N N . GLU A 1 100 ? -6.056 -2.171 23.284 1.00 91.69 100 GLU A N 1
ATOM 798 C CA . GLU A 1 100 ? -6.573 -3.544 23.372 1.00 91.69 100 GLU A CA 1
ATOM 799 C C . GLU A 1 100 ? -7.167 -4.007 22.038 1.00 91.69 100 GLU A C 1
ATOM 801 O O . GLU A 1 100 ? -6.879 -5.111 21.576 1.00 91.69 100 GLU A O 1
ATOM 806 N N . TYR A 1 101 ? -7.943 -3.143 21.382 1.00 91.94 101 TYR A N 1
ATOM 807 C CA . TYR A 1 101 ? -8.561 -3.446 20.100 1.00 91.94 101 TYR A CA 1
ATOM 808 C C . TYR A 1 101 ? -7.533 -3.677 18.983 1.00 91.94 101 TYR A C 1
ATOM 810 O O . TYR A 1 101 ? -7.623 -4.670 18.257 1.00 91.94 101 TYR A O 1
ATOM 818 N N . ILE A 1 102 ? -6.532 -2.803 18.854 1.00 93.19 102 ILE A N 1
ATOM 819 C CA . ILE A 1 102 ? -5.451 -2.957 17.871 1.00 93.19 102 ILE A CA 1
ATOM 820 C C . ILE A 1 102 ? -4.618 -4.206 18.159 1.00 93.19 102 ILE A C 1
ATOM 822 O O . ILE A 1 102 ? -4.254 -4.935 17.231 1.00 93.19 102 ILE A O 1
ATOM 826 N N . PHE A 1 103 ? -4.358 -4.506 19.431 1.00 92.62 103 PHE A N 1
ATOM 827 C CA . PHE A 1 103 ? -3.639 -5.714 19.817 1.00 92.62 103 PHE A CA 1
ATOM 828 C C . PHE A 1 103 ? -4.414 -6.983 19.458 1.00 92.62 103 PHE A C 1
ATOM 830 O O . PHE A 1 103 ? -3.831 -7.911 18.898 1.00 92.62 103 PHE A O 1
ATOM 837 N N . ASP A 1 104 ? -5.725 -7.017 19.700 1.00 92.81 104 ASP A N 1
ATOM 838 C CA . ASP A 1 104 ? -6.575 -8.143 19.313 1.00 92.81 104 ASP A CA 1
ATOM 839 C C . ASP A 1 104 ? -6.623 -8.317 17.784 1.00 92.81 104 ASP A C 1
ATOM 841 O O . ASP A 1 104 ? -6.509 -9.444 17.297 1.00 92.81 104 ASP A O 1
ATOM 845 N N . LYS A 1 105 ? -6.697 -7.224 17.007 1.00 93.38 105 LYS A N 1
ATOM 846 C CA . LYS A 1 105 ? -6.610 -7.273 15.534 1.00 93.38 105 LYS A CA 1
ATOM 847 C C . LYS A 1 105 ? -5.268 -7.808 15.048 1.00 93.38 105 LYS A C 1
ATOM 849 O O . LYS A 1 105 ? -5.233 -8.672 14.175 1.00 93.38 105 LYS A O 1
ATOM 854 N N . THR A 1 106 ? -4.178 -7.337 15.643 1.00 93.06 106 THR A N 1
ATOM 855 C CA . THR A 1 106 ? -2.817 -7.770 15.305 1.00 93.06 106 THR A CA 1
ATOM 856 C C . THR A 1 106 ? -2.604 -9.237 15.660 1.00 93.06 106 THR A C 1
ATOM 858 O O . THR A 1 106 ? -2.050 -9.996 14.868 1.00 93.06 106 THR A O 1
ATOM 861 N N . ARG A 1 107 ? -3.097 -9.676 16.823 1.00 94.12 107 ARG A N 1
ATOM 862 C CA . ARG A 1 107 ? -3.046 -11.079 17.240 1.00 94.12 107 ARG A CA 1
ATOM 863 C C . ARG A 1 107 ? -3.814 -11.969 16.269 1.00 94.12 107 ARG A C 1
ATOM 865 O O . ARG A 1 107 ? -3.263 -12.980 15.845 1.00 94.12 107 ARG A O 1
ATOM 872 N N . ALA A 1 108 ? -5.040 -11.586 15.908 1.00 93.31 108 ALA A N 1
ATOM 873 C CA . ALA A 1 108 ? -5.850 -12.331 14.948 1.00 93.31 108 ALA A CA 1
ATOM 874 C C . ALA A 1 108 ? -5.139 -12.449 13.590 1.00 93.31 108 ALA A C 1
ATOM 876 O O . ALA A 1 108 ? -5.013 -13.548 13.062 1.00 93.31 108 ALA A O 1
ATOM 877 N N . PHE A 1 109 ? -4.573 -11.351 13.083 1.00 94.69 109 PHE A N 1
ATOM 878 C CA . PHE A 1 109 ? -3.782 -11.352 11.851 1.00 94.69 109 PHE A CA 1
ATOM 879 C C . PHE A 1 109 ? -2.538 -12.255 11.937 1.00 94.69 109 PHE A C 1
ATOM 881 O O . PHE A 1 109 ? -2.212 -12.976 11.001 1.00 94.69 109 PHE A O 1
ATOM 888 N N . CYS A 1 110 ? -1.827 -12.257 13.065 1.00 92.06 110 CYS A N 1
ATOM 889 C CA . CYS A 1 110 ? -0.659 -13.121 13.256 1.00 92.06 110 CYS A CA 1
ATOM 890 C C . CYS A 1 110 ? -1.015 -14.615 13.325 1.00 92.06 110 CYS A C 1
ATOM 892 O O . CYS A 1 110 ? -0.164 -15.451 13.016 1.00 92.06 110 CYS A O 1
ATOM 894 N N . GLN A 1 111 ? -2.237 -14.947 13.743 1.00 94.12 111 GLN A N 1
ATOM 895 C CA . GLN A 1 111 ? -2.756 -16.316 13.797 1.00 94.12 111 GLN A CA 1
ATOM 896 C C . GLN A 1 111 ? -3.315 -16.793 12.452 1.00 94.12 111 GLN A C 1
ATOM 898 O O . GLN A 1 111 ? -3.421 -17.999 12.245 1.00 94.12 111 GLN A O 1
ATOM 903 N N . ASP A 1 112 ? -3.625 -15.870 11.542 1.00 92.62 112 ASP A N 1
ATOM 904 C CA . ASP A 1 112 ? -4.103 -16.182 10.201 1.00 92.62 112 ASP A CA 1
ATOM 905 C C . ASP A 1 112 ? -2.995 -16.893 9.382 1.00 92.62 112 ASP A C 1
ATOM 907 O O . ASP A 1 112 ? -1.874 -16.363 9.266 1.00 92.62 112 ASP A O 1
ATOM 911 N N . PRO A 1 113 ? -3.245 -18.115 8.863 1.00 89.12 113 PRO A N 1
ATOM 912 C CA . PRO A 1 113 ? -2.293 -18.838 8.021 1.00 89.12 113 PRO A CA 1
ATOM 913 C C . PRO A 1 113 ? -2.081 -18.171 6.657 1.00 89.12 113 PRO A C 1
ATOM 915 O O . PRO A 1 113 ? -0.967 -18.231 6.135 1.00 89.12 113 PRO A O 1
ATOM 918 N N . ASP A 1 114 ? -3.092 -17.478 6.134 1.00 88.69 114 ASP A N 1
ATOM 919 C CA . ASP A 1 114 ? -3.077 -16.807 4.832 1.00 88.69 114 ASP A CA 1
ATOM 920 C C . ASP A 1 114 ? -2.650 -15.336 4.949 1.00 88.69 114 ASP A C 1
ATOM 922 O O . ASP A 1 114 ? -2.750 -14.551 4.001 1.00 88.69 114 ASP A O 1
ATOM 926 N N . ARG A 1 115 ? -2.122 -14.946 6.120 1.00 91.38 115 ARG A N 1
ATOM 927 C CA . ARG A 1 115 ? -1.679 -13.578 6.385 1.00 91.38 115 ARG A CA 1
ATOM 928 C C . ARG A 1 115 ? -0.700 -13.092 5.324 1.00 91.38 115 ARG A C 1
ATOM 930 O O . ARG A 1 115 ? 0.337 -13.698 5.026 1.00 91.38 115 ARG A O 1
ATOM 937 N N . ARG A 1 116 ? -0.981 -11.902 4.819 1.00 92.69 116 ARG A N 1
ATOM 938 C CA . ARG A 1 116 ? -0.193 -11.314 3.752 1.00 92.69 116 ARG A CA 1
ATOM 939 C C . ARG A 1 116 ? 1.025 -10.574 4.288 1.00 92.69 116 ARG A C 1
ATOM 941 O O . ARG A 1 116 ? 0.914 -9.682 5.126 1.00 92.69 116 ARG A O 1
ATOM 948 N N . ARG A 1 117 ? 2.205 -10.898 3.761 1.00 93.38 117 ARG A N 1
ATOM 949 C CA . ARG A 1 117 ? 3.452 -10.176 4.049 1.00 93.38 117 ARG A CA 1
ATOM 950 C C . ARG A 1 117 ? 3.962 -9.507 2.788 1.00 93.38 117 ARG A C 1
ATOM 952 O O . ARG A 1 117 ? 4.076 -10.155 1.751 1.00 93.38 117 ARG A O 1
ATOM 959 N N . GLN A 1 118 ? 4.272 -8.226 2.892 1.00 94.06 118 GLN A N 1
ATOM 960 C CA . GLN A 1 118 ? 4.759 -7.421 1.783 1.00 94.06 118 GLN A CA 1
ATOM 961 C C . GLN A 1 118 ? 6.053 -6.707 2.163 1.00 94.06 118 GLN A C 1
ATOM 963 O O . GLN A 1 118 ? 6.368 -6.491 3.334 1.00 94.06 118 GLN A O 1
ATOM 968 N N . THR A 1 119 ? 6.822 -6.344 1.149 1.00 92.19 119 THR A N 1
ATOM 969 C CA . THR A 1 119 ? 8.053 -5.574 1.294 1.00 92.19 119 THR A CA 1
ATOM 970 C C . THR A 1 119 ? 7.829 -4.151 0.802 1.00 92.19 119 THR A C 1
ATOM 972 O O . THR A 1 119 ? 7.152 -3.941 -0.200 1.00 92.19 119 THR A O 1
ATOM 975 N N . VAL A 1 120 ? 8.371 -3.157 1.500 1.00 90.50 120 VAL A N 1
ATOM 976 C CA . VAL A 1 120 ? 8.308 -1.764 1.037 1.00 90.50 120 VAL A CA 1
ATOM 977 C C . VAL A 1 120 ? 9.011 -1.641 -0.316 1.00 90.50 120 VAL A C 1
ATOM 979 O O . VAL A 1 120 ? 10.093 -2.198 -0.503 1.00 90.50 120 VAL A O 1
ATOM 982 N N . VAL A 1 121 ? 8.394 -0.918 -1.251 1.00 85.81 121 VAL A N 1
ATOM 983 C CA . VAL A 1 121 ? 9.017 -0.558 -2.534 1.00 85.81 121 VAL A CA 1
ATOM 984 C C . VAL A 1 121 ? 10.238 0.318 -2.272 1.00 85.81 121 VAL A C 1
ATOM 986 O O . VAL A 1 121 ? 10.142 1.330 -1.580 1.00 85.81 121 VAL A O 1
ATOM 989 N N . THR A 1 122 ? 11.383 -0.061 -2.830 1.00 78.00 122 THR A N 1
ATOM 990 C CA . THR A 1 122 ? 12.656 0.629 -2.573 1.00 78.00 122 THR A CA 1
ATOM 991 C C . THR A 1 122 ? 13.085 1.563 -3.693 1.00 78.00 122 THR A C 1
ATOM 993 O O . THR A 1 122 ? 13.846 2.490 -3.453 1.00 78.00 122 THR A O 1
ATOM 996 N N . CYS A 1 123 ? 12.613 1.315 -4.910 1.00 70.31 123 CYS A N 1
ATOM 997 C CA . CYS A 1 123 ? 12.933 2.086 -6.105 1.00 70.31 123 CYS A CA 1
ATOM 998 C C . CYS A 1 123 ? 11.791 1.981 -7.124 1.00 70.31 123 CYS A C 1
ATOM 1000 O O . CYS A 1 123 ? 10.964 1.068 -7.051 1.00 70.31 123 CYS A O 1
ATOM 1002 N N . LEU A 1 124 ? 11.748 2.914 -8.075 1.00 73.62 124 LEU A N 1
ATOM 1003 C CA . LEU A 1 124 ? 10.927 2.780 -9.277 1.00 73.62 124 LEU A CA 1
ATOM 1004 C C . LEU A 1 124 ? 11.587 1.786 -10.240 1.00 73.62 124 LEU A C 1
ATOM 1006 O O . LEU A 1 124 ? 12.800 1.804 -10.424 1.00 73.62 124 LEU A O 1
ATOM 1010 N N . GLY A 1 125 ? 10.786 0.935 -10.876 1.00 71.31 125 GLY A N 1
ATOM 1011 C CA . GLY A 1 125 ? 11.267 -0.129 -11.752 1.00 71.31 125 GLY A CA 1
ATOM 1012 C C . GLY A 1 125 ? 11.514 -1.442 -11.007 1.00 71.31 125 GLY A C 1
ATOM 1013 O O . GLY A 1 125 ? 10.743 -1.829 -10.122 1.00 71.31 125 GLY A O 1
ATOM 1014 N N . ARG A 1 126 ? 12.538 -2.190 -11.423 1.00 79.81 126 ARG A N 1
ATOM 1015 C CA . ARG A 1 126 ? 12.800 -3.541 -10.912 1.00 79.81 126 ARG A CA 1
ATOM 1016 C C . ARG A 1 126 ? 13.234 -3.500 -9.448 1.00 79.81 126 ARG A C 1
ATOM 1018 O O . ARG A 1 126 ? 14.177 -2.801 -9.102 1.00 79.81 126 ARG A O 1
ATOM 1025 N N . GLN A 1 127 ? 12.576 -4.289 -8.603 1.00 84.25 127 GLN A N 1
ATOM 1026 C CA . GLN A 1 127 ? 12.927 -4.381 -7.187 1.00 84.25 127 GLN A CA 1
ATOM 1027 C C . GLN A 1 127 ? 14.191 -5.240 -6.977 1.00 84.25 127 GLN A C 1
ATOM 1029 O O . GLN A 1 127 ? 14.326 -6.280 -7.634 1.00 84.25 127 GLN A O 1
ATOM 1034 N N . PRO A 1 128 ? 15.087 -4.875 -6.039 1.00 80.12 128 PRO A N 1
ATOM 1035 C CA . PRO A 1 128 ? 16.305 -5.633 -5.760 1.00 80.12 128 PRO A CA 1
ATOM 1036 C C . PRO A 1 128 ? 16.017 -7.094 -5.405 1.00 80.12 128 PRO A C 1
ATOM 1038 O O . PRO A 1 128 ? 15.073 -7.389 -4.665 1.00 80.12 128 PRO A O 1
ATOM 1041 N N . ASN A 1 129 ? 16.844 -8.011 -5.915 1.00 83.06 129 ASN A N 1
ATOM 1042 C CA . ASN A 1 129 ? 16.725 -9.460 -5.691 1.00 83.06 129 ASN A CA 1
ATOM 1043 C C . ASN A 1 129 ? 15.353 -10.050 -6.070 1.00 83.06 129 ASN A C 1
ATOM 1045 O O . ASN A 1 129 ? 14.915 -11.058 -5.515 1.00 83.06 129 ASN A O 1
ATOM 1049 N N . SER A 1 130 ? 14.652 -9.410 -7.008 1.00 85.69 130 SER A N 1
ATOM 1050 C CA . SER A 1 130 ? 13.310 -9.796 -7.423 1.00 85.69 130 SER A CA 1
ATOM 1051 C C . SER A 1 130 ? 13.096 -9.574 -8.913 1.00 85.69 130 SER A C 1
ATOM 1053 O O . SER A 1 130 ? 13.799 -8.811 -9.577 1.00 85.69 130 SER A O 1
ATOM 1055 N N . ALA A 1 131 ? 12.113 -10.283 -9.458 1.00 83.12 131 ALA A N 1
ATOM 1056 C CA . ALA A 1 131 ? 11.676 -10.137 -10.842 1.00 83.12 131 ALA A CA 1
ATOM 1057 C C . ALA A 1 131 ? 10.403 -9.275 -10.963 1.00 83.12 131 ALA A C 1
ATOM 1059 O O . ALA A 1 131 ? 9.754 -9.254 -12.007 1.00 83.12 131 ALA A O 1
ATOM 1060 N N . VAL A 1 132 ? 10.023 -8.589 -9.878 1.00 87.06 132 VAL A N 1
ATOM 1061 C CA . VAL A 1 132 ? 8.886 -7.665 -9.847 1.00 87.06 132 VAL A CA 1
ATOM 1062 C C . VAL A 1 132 ? 9.347 -6.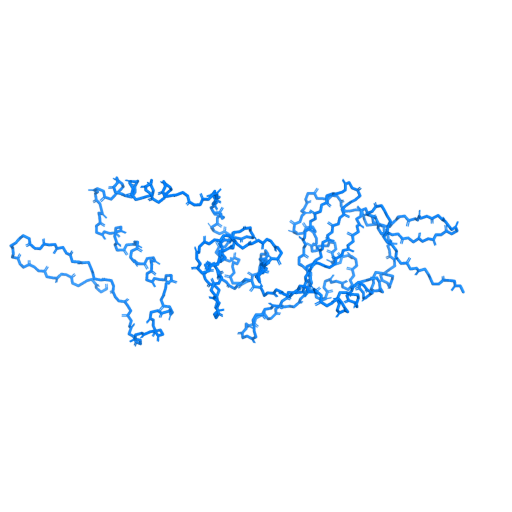259 -10.207 1.00 87.06 132 VAL A C 1
ATOM 1064 O O . VAL A 1 132 ? 10.329 -5.757 -9.660 1.00 87.06 132 VAL A O 1
ATOM 1067 N N . TRP A 1 133 ? 8.595 -5.616 -11.089 1.00 81.50 133 TRP A N 1
ATOM 1068 C CA . TRP A 1 133 ? 8.759 -4.222 -11.476 1.00 81.50 133 TRP A CA 1
ATOM 1069 C C . TRP A 1 133 ? 7.631 -3.396 -10.878 1.00 81.50 133 TRP A C 1
ATOM 1071 O O . TRP A 1 133 ? 6.471 -3.783 -10.993 1.00 81.50 133 TRP A O 1
ATOM 1081 N N . VAL A 1 134 ? 7.949 -2.267 -10.256 1.00 80.50 134 VAL A N 1
ATOM 1082 C CA . VAL A 1 134 ? 6.971 -1.379 -9.623 1.00 80.50 134 VAL A CA 1
ATOM 1083 C C . VAL A 1 134 ? 7.103 0.014 -10.219 1.00 80.50 134 VAL A C 1
ATOM 1085 O O . VAL A 1 134 ? 8.111 0.685 -10.028 1.00 80.50 134 VAL A O 1
ATOM 1088 N N . PHE A 1 135 ? 6.072 0.454 -10.933 1.00 70.69 135 PHE A N 1
ATOM 1089 C CA . PHE A 1 135 ? 6.027 1.777 -11.568 1.00 70.69 135 PHE A CA 1
ATOM 1090 C C . PHE A 1 135 ? 5.066 2.741 -10.864 1.00 70.69 135 PHE A C 1
ATOM 1092 O O . PHE A 1 135 ? 5.052 3.931 -11.155 1.00 70.69 135 PHE A O 1
ATOM 1099 N N . GLY A 1 136 ? 4.273 2.235 -9.921 1.00 72.50 136 GLY A N 1
ATOM 1100 C CA . GLY A 1 136 ? 3.359 3.018 -9.102 1.00 72.50 136 GLY A CA 1
ATOM 1101 C C . GLY A 1 136 ? 2.559 2.118 -8.157 1.00 72.50 136 GLY A C 1
ATOM 1102 O O . GLY A 1 136 ? 2.723 0.893 -8.194 1.00 72.50 136 GLY A O 1
ATOM 1103 N N . PRO A 1 137 ? 1.657 2.687 -7.339 1.00 78.88 137 PRO A N 1
ATOM 1104 C CA . PRO A 1 137 ? 0.880 1.926 -6.356 1.00 78.88 137 PRO A CA 1
ATOM 1105 C C . PRO A 1 137 ? 0.034 0.817 -6.999 1.00 78.88 137 PRO A C 1
ATOM 1107 O O . PRO A 1 137 ? -0.065 -0.282 -6.455 1.00 78.88 137 PRO A O 1
ATOM 1110 N N . ASN A 1 138 ? -0.495 1.074 -8.200 1.00 77.56 138 ASN A N 1
ATOM 1111 C CA . ASN A 1 138 ? -1.378 0.156 -8.926 1.00 77.56 138 ASN A CA 1
ATOM 1112 C C . ASN A 1 138 ? -0.717 -0.548 -10.117 1.00 77.56 138 ASN A C 1
ATOM 1114 O O . ASN A 1 138 ? -1.348 -1.388 -10.757 1.00 77.56 138 ASN A O 1
ATOM 1118 N N . VAL A 1 139 ? 0.550 -0.239 -10.409 1.00 76.62 139 VAL A N 1
ATOM 1119 C CA . VAL A 1 139 ? 1.261 -0.756 -11.584 1.00 76.62 139 VAL A CA 1
ATOM 1120 C C . VAL A 1 139 ? 2.465 -1.562 -11.118 1.00 76.62 139 VAL A C 1
ATOM 1122 O O . VAL A 1 139 ? 3.568 -1.039 -10.952 1.00 76.62 139 VAL A O 1
ATOM 1125 N N . GLN A 1 140 ? 2.231 -2.856 -10.897 1.00 83.94 140 GLN A N 1
ATOM 1126 C CA . GLN A 1 140 ? 3.279 -3.831 -10.603 1.00 83.94 140 GLN A CA 1
ATOM 1127 C C . GLN A 1 140 ? 3.264 -4.933 -11.658 1.00 83.94 140 GLN A C 1
ATOM 1129 O O . GLN A 1 140 ? 2.221 -5.549 -11.883 1.00 83.94 140 GLN A O 1
ATOM 1134 N N . LEU A 1 141 ? 4.404 -5.183 -12.297 1.00 79.19 141 LEU A N 1
ATOM 1135 C CA . LEU A 1 141 ? 4.557 -6.188 -13.344 1.00 79.19 141 LEU A CA 1
ATOM 1136 C C . LEU A 1 141 ? 5.459 -7.330 -12.874 1.00 79.19 141 LEU A C 1
ATOM 1138 O O . LEU A 1 141 ? 6.412 -7.121 -12.125 1.00 79.19 141 LEU A O 1
ATOM 1142 N N . ASN A 1 142 ? 5.171 -8.546 -13.328 1.00 83.00 142 ASN A N 1
ATOM 1143 C CA . ASN A 1 142 ? 6.073 -9.683 -13.166 1.00 83.00 142 ASN A CA 1
ATOM 1144 C C . ASN A 1 142 ? 7.167 -9.695 -14.248 1.00 83.00 142 ASN A C 1
ATOM 1146 O O . ASN A 1 142 ? 7.197 -8.849 -15.140 1.00 83.00 142 ASN A O 1
ATOM 1150 N N . GLU A 1 143 ? 8.032 -10.708 -14.206 1.00 78.81 143 GLU A N 1
ATOM 1151 C CA . GLU A 1 143 ? 9.139 -10.901 -15.155 1.00 78.81 143 GLU A CA 1
ATOM 1152 C C . GLU A 1 143 ? 8.706 -10.960 -16.631 1.00 78.81 143 GLU A C 1
ATOM 1154 O O . GLU A 1 143 ? 9.500 -10.692 -17.526 1.00 78.81 143 GLU A O 1
ATOM 1159 N N . ARG A 1 144 ? 7.436 -11.302 -16.891 1.00 74.12 144 ARG A N 1
ATOM 1160 C CA . ARG A 1 144 ? 6.851 -11.417 -18.234 1.00 74.12 144 ARG A CA 1
ATOM 1161 C C . ARG A 1 144 ? 6.137 -10.137 -18.672 1.00 74.12 144 ARG A C 1
ATOM 1163 O O . ARG A 1 144 ? 5.404 -10.166 -19.658 1.00 74.12 144 ARG A O 1
ATOM 1170 N N . GLY A 1 145 ? 6.261 -9.052 -17.906 1.00 61.75 145 GLY A N 1
ATOM 1171 C CA . GLY A 1 145 ? 5.575 -7.786 -18.162 1.00 61.75 145 GLY A CA 1
ATOM 1172 C C . GLY A 1 145 ? 4.061 -7.837 -17.933 1.00 61.75 145 GLY A C 1
ATOM 1173 O O . GLY A 1 145 ? 3.345 -6.958 -18.404 1.00 61.75 145 GLY A O 1
ATOM 1174 N N . ARG A 1 146 ? 3.542 -8.858 -17.235 1.00 72.75 146 ARG A N 1
ATOM 1175 C CA . ARG A 1 146 ? 2.111 -8.956 -16.905 1.00 72.75 146 ARG A CA 1
ATOM 1176 C C . ARG A 1 146 ? 1.828 -8.302 -15.566 1.00 72.75 146 ARG A C 1
ATOM 1178 O O . ARG A 1 146 ? 2.624 -8.448 -14.640 1.00 72.75 146 ARG A O 1
ATOM 1185 N N . LEU A 1 147 ? 0.665 -7.665 -15.453 1.00 76.75 147 LEU A N 1
ATOM 1186 C CA . LEU A 1 147 ? 0.189 -7.137 -14.180 1.00 76.75 147 LEU A CA 1
ATOM 1187 C C . LEU A 1 147 ? 0.092 -8.230 -13.125 1.00 76.75 147 LEU A C 1
ATOM 1189 O O . LEU A 1 147 ? -0.446 -9.310 -13.369 1.00 76.75 147 LEU A O 1
ATOM 1193 N N . ILE A 1 148 ? 0.594 -7.907 -11.941 1.00 83.94 148 ILE A N 1
ATOM 1194 C CA . ILE A 1 148 ? 0.421 -8.715 -10.745 1.00 83.94 148 ILE A CA 1
ATOM 1195 C C . ILE A 1 148 ? -0.916 -8.324 -10.120 1.00 83.94 148 ILE A C 1
ATOM 1197 O O . ILE A 1 148 ? -1.142 -7.150 -9.801 1.00 83.94 148 ILE A O 1
ATOM 1201 N N . ALA A 1 149 ? -1.788 -9.319 -9.957 1.00 86.50 149 ALA A N 1
ATOM 1202 C CA . ALA A 1 149 ? -3.074 -9.157 -9.294 1.00 86.50 149 ALA A CA 1
ATOM 1203 C C . ALA A 1 149 ? -2.886 -8.613 -7.872 1.00 86.50 149 ALA A C 1
ATOM 1205 O O . ALA A 1 149 ? -1.861 -8.858 -7.229 1.00 86.50 149 ALA A O 1
ATOM 1206 N N . GLU A 1 150 ? -3.850 -7.826 -7.403 1.00 85.31 150 GLU A N 1
ATOM 1207 C CA . GLU A 1 150 ? -3.717 -7.061 -6.166 1.00 85.31 150 GLU A CA 1
ATOM 1208 C C . GLU A 1 150 ? -3.439 -7.934 -4.950 1.00 85.31 150 GLU A C 1
ATOM 1210 O O . GLU A 1 150 ? -2.627 -7.535 -4.129 1.00 85.31 150 GLU A O 1
ATOM 1215 N N . ASP A 1 151 ? -4.017 -9.128 -4.870 1.00 85.69 151 ASP A N 1
ATOM 1216 C CA . ASP A 1 151 ? -3.808 -10.155 -3.843 1.00 85.69 151 ASP A CA 1
ATOM 1217 C C . ASP A 1 151 ? -2.406 -10.793 -3.897 1.00 85.69 151 ASP A C 1
ATOM 1219 O O . ASP A 1 151 ? -1.856 -11.193 -2.872 1.00 85.69 151 ASP A O 1
ATOM 1223 N N . GLN A 1 152 ? -1.771 -10.807 -5.071 1.00 89.44 152 GLN A N 1
ATOM 1224 C CA . GLN A 1 152 ? -0.462 -11.427 -5.310 1.00 89.44 152 GLN A CA 1
ATOM 1225 C C . GLN A 1 152 ? 0.724 -10.455 -5.200 1.00 89.44 152 GLN A C 1
ATOM 1227 O O . GLN A 1 152 ? 1.884 -10.878 -5.258 1.00 89.44 152 GLN A O 1
ATOM 1232 N N . ARG A 1 153 ? 0.481 -9.144 -5.049 1.00 90.50 153 ARG A N 1
ATOM 1233 C CA . ARG A 1 153 ? 1.559 -8.136 -4.967 1.00 90.50 153 ARG A CA 1
ATOM 1234 C C . ARG A 1 153 ? 2.455 -8.384 -3.752 1.00 90.50 153 ARG A C 1
ATOM 1236 O O . ARG A 1 153 ? 2.008 -8.305 -2.608 1.00 90.50 153 ARG A O 1
ATOM 1243 N N . LYS A 1 154 ? 3.743 -8.623 -3.993 1.00 92.38 154 LYS A N 1
ATOM 1244 C CA . LYS A 1 154 ? 4.752 -8.787 -2.933 1.00 92.38 154 LYS A CA 1
ATOM 1245 C C . LYS A 1 154 ? 5.246 -7.457 -2.370 1.00 92.38 154 LYS A C 1
ATOM 1247 O O . LYS A 1 154 ? 5.774 -7.437 -1.265 1.00 92.38 154 LYS A O 1
ATOM 1252 N N . TYR A 1 155 ? 5.075 -6.366 -3.114 1.00 91.81 155 TYR A N 1
ATOM 1253 C CA . TYR A 1 155 ? 5.575 -5.052 -2.733 1.00 91.81 155 TYR A CA 1
ATOM 1254 C C . TYR A 1 155 ? 4.434 -4.101 -2.396 1.00 91.81 155 TYR A C 1
ATOM 1256 O O . TYR A 1 155 ? 3.392 -4.121 -3.053 1.00 91.81 155 TYR A O 1
ATOM 1264 N N . TYR A 1 156 ? 4.647 -3.266 -1.383 1.00 91.94 156 TYR A N 1
ATOM 1265 C CA . TYR A 1 156 ? 3.707 -2.240 -0.952 1.00 91.94 156 TYR A CA 1
ATOM 1266 C C . TYR A 1 156 ? 4.312 -0.849 -1.144 1.00 91.94 156 TYR A C 1
ATOM 1268 O O . TYR A 1 156 ? 5.428 -0.567 -0.695 1.00 91.94 156 TYR A O 1
ATOM 1276 N N . TRP A 1 157 ? 3.568 0.017 -1.826 1.00 87.06 157 TRP A N 1
ATOM 1277 C CA . TRP A 1 157 ? 3.964 1.394 -2.083 1.00 87.06 157 TRP A CA 1
ATOM 1278 C C . TRP A 1 157 ? 3.590 2.261 -0.881 1.00 87.06 157 TRP A C 1
ATOM 1280 O O . TRP A 1 157 ? 2.413 2.532 -0.664 1.00 87.06 157 TRP A O 1
ATOM 1290 N N . VAL A 1 158 ? 4.578 2.702 -0.099 1.00 86.06 158 VAL A N 1
ATOM 1291 C CA . VAL A 1 158 ? 4.354 3.648 1.005 1.00 86.06 158 VAL A CA 1
ATOM 1292 C C . VAL A 1 158 ? 4.538 5.073 0.468 1.00 86.06 158 VAL A C 1
ATOM 1294 O O . VAL A 1 158 ? 5.667 5.450 0.141 1.00 86.06 158 VAL A O 1
ATOM 1297 N N . PRO A 1 159 ? 3.471 5.887 0.366 1.00 73.62 159 PRO A N 1
ATOM 1298 C CA . PRO A 1 159 ? 3.590 7.290 -0.003 1.00 73.62 159 PRO A CA 1
ATOM 1299 C C . PRO A 1 159 ? 4.541 8.022 0.947 1.00 73.62 159 PRO A C 1
ATOM 1301 O O . PRO A 1 159 ? 4.471 7.848 2.162 1.00 73.62 159 PRO A O 1
ATOM 1304 N N . ASN A 1 160 ? 5.399 8.878 0.395 1.00 67.38 160 ASN A N 1
ATOM 1305 C CA . ASN A 1 160 ? 6.351 9.708 1.138 1.00 67.38 160 ASN A CA 1
ATOM 1306 C C . ASN A 1 160 ? 7.479 8.970 1.889 1.00 67.38 160 ASN A C 1
ATOM 1308 O O . ASN A 1 160 ? 8.142 9.591 2.721 1.00 67.38 160 ASN A O 1
ATOM 1312 N N . TYR A 1 161 ? 7.736 7.690 1.595 1.00 69.31 161 TYR A N 1
ATOM 1313 C CA . TYR A 1 161 ? 8.894 6.975 2.137 1.00 69.31 161 TYR A CA 1
ATOM 1314 C C . TYR A 1 161 ? 10.183 7.194 1.314 1.00 69.31 161 TYR A C 1
ATOM 1316 O O . TYR A 1 161 ? 10.183 7.166 0.082 1.00 69.31 161 TYR A O 1
ATOM 1324 N N . THR A 1 162 ? 11.279 7.412 2.044 1.00 52.59 162 THR A N 1
ATOM 1325 C CA . THR A 1 162 ? 12.458 8.234 1.710 1.00 52.59 162 THR A CA 1
ATOM 1326 C C . THR A 1 162 ? 13.579 7.613 0.856 1.00 52.59 162 THR A C 1
ATOM 1328 O O . THR A 1 162 ? 14.738 7.974 1.043 1.00 52.59 162 THR A O 1
ATOM 1331 N N . PRO A 1 163 ? 13.290 6.733 -0.115 1.00 52.94 163 PRO A N 1
ATOM 1332 C CA . PRO A 1 163 ? 14.092 6.716 -1.350 1.00 52.94 163 PRO A CA 1
ATOM 1333 C C . PRO A 1 163 ? 13.308 7.219 -2.569 1.00 52.94 163 PRO A C 1
ATOM 1335 O O . PRO A 1 163 ? 13.894 7.577 -3.585 1.00 52.94 163 PRO A O 1
ATOM 1338 N N . LEU A 1 164 ? 11.975 7.256 -2.478 1.00 49.72 164 LEU A N 1
ATOM 1339 C CA . LEU A 1 164 ? 11.095 7.657 -3.575 1.00 49.72 164 LEU A CA 1
ATOM 1340 C C . LEU A 1 164 ? 10.665 9.118 -3.471 1.00 49.72 164 LEU A C 1
ATOM 1342 O O . LEU A 1 164 ? 10.275 9.688 -4.479 1.00 49.72 164 LEU A O 1
ATOM 1346 N N . THR A 1 165 ? 10.732 9.733 -2.287 1.00 45.19 165 THR A N 1
ATOM 1347 C CA . THR A 1 165 ? 10.118 11.043 -2.014 1.00 45.19 165 THR A CA 1
ATOM 1348 C C . THR A 1 165 ? 10.734 12.211 -2.784 1.00 45.19 165 THR A C 1
ATOM 1350 O O . THR A 1 165 ? 10.027 13.180 -3.057 1.00 45.19 165 THR A O 1
ATOM 1353 N N . ASP A 1 166 ? 12.004 12.117 -3.180 1.00 43.34 166 ASP A N 1
ATOM 1354 C CA . ASP A 1 166 ? 12.647 13.151 -4.003 1.00 43.34 166 ASP A CA 1
ATOM 1355 C C . ASP A 1 166 ? 12.325 12.987 -5.500 1.00 43.34 166 ASP A C 1
ATOM 1357 O O . ASP A 1 166 ? 12.157 13.978 -6.213 1.00 43.34 166 ASP A O 1
ATOM 1361 N N . LEU A 1 167 ? 12.116 11.749 -5.964 1.00 41.50 167 LEU A N 1
ATOM 1362 C CA . LEU A 1 167 ? 11.705 11.436 -7.340 1.00 41.50 167 LEU A CA 1
ATOM 1363 C C . LEU A 1 167 ? 10.185 11.561 -7.550 1.00 41.50 167 LEU A C 1
ATOM 1365 O O . LEU A 1 167 ? 9.741 12.030 -8.590 1.00 41.50 167 LEU A O 1
ATOM 1369 N N . SER A 1 168 ? 9.360 11.199 -6.565 1.00 40.28 168 SER A N 1
ATOM 1370 C CA . SER A 1 168 ? 7.892 11.223 -6.657 1.00 40.28 168 SER A CA 1
ATOM 1371 C C . SER A 1 168 ? 7.295 12.624 -6.519 1.00 40.28 168 SER A C 1
ATOM 1373 O O . SER A 1 168 ? 6.132 12.824 -6.849 1.00 40.28 168 SER A O 1
ATOM 1375 N N . ARG A 1 169 ? 8.056 13.595 -5.992 1.00 43.34 169 ARG A N 1
ATOM 1376 C CA . ARG A 1 169 ? 7.660 15.016 -5.970 1.00 43.34 169 ARG A CA 1
ATOM 1377 C C . ARG A 1 169 ? 7.891 15.713 -7.309 1.00 43.34 169 ARG A C 1
ATOM 1379 O O . ARG A 1 169 ? 7.252 16.725 -7.572 1.00 43.34 169 ARG A O 1
ATOM 1386 N N . THR A 1 170 ? 8.798 15.190 -8.131 1.00 38.12 170 THR A N 1
ATOM 1387 C CA . THR A 1 170 ? 9.162 15.747 -9.443 1.00 38.12 170 THR A CA 1
ATOM 1388 C C . THR A 1 170 ? 8.540 14.976 -10.604 1.00 38.12 170 THR A C 1
ATOM 1390 O O . THR A 1 170 ? 8.282 15.560 -11.653 1.00 38.12 170 THR A O 1
ATOM 1393 N N . LEU A 1 171 ? 8.243 13.691 -10.416 1.00 38.03 171 LEU A N 1
ATOM 1394 C CA . LEU A 1 171 ? 7.597 12.842 -11.407 1.00 38.03 171 LEU A CA 1
ATOM 1395 C C . LEU A 1 171 ? 6.152 12.579 -10.984 1.00 38.03 171 LEU A C 1
ATOM 1397 O O . LEU A 1 171 ? 5.889 11.734 -10.128 1.00 38.03 171 LEU A O 1
ATOM 1401 N N . SER A 1 172 ? 5.203 13.275 -11.614 1.00 38.56 172 SER A N 1
ATOM 1402 C CA . SER A 1 172 ? 3.818 12.801 -11.628 1.00 38.56 172 SER A CA 1
ATOM 1403 C C . SER A 1 172 ? 3.828 11.399 -12.242 1.00 38.56 172 SER A C 1
ATOM 1405 O O . SER A 1 172 ? 4.329 11.259 -13.363 1.00 38.56 172 SER A O 1
ATOM 1407 N N . PRO A 1 173 ? 3.344 10.354 -11.543 1.00 41.91 173 PRO A N 1
ATOM 1408 C CA . PRO A 1 173 ? 3.280 9.022 -12.122 1.00 41.91 173 PRO A CA 1
ATOM 1409 C C . PRO A 1 173 ? 2.496 9.119 -13.428 1.00 41.91 173 PRO A C 1
ATOM 1411 O O . PRO A 1 173 ? 1.346 9.557 -13.432 1.00 41.91 173 PRO A O 1
ATOM 1414 N N . ALA A 1 174 ? 3.150 8.780 -14.540 1.00 40.53 174 ALA A N 1
ATOM 1415 C CA . ALA A 1 174 ? 2.488 8.760 -15.832 1.00 40.53 174 ALA A CA 1
ATOM 1416 C C . ALA A 1 174 ? 1.285 7.815 -15.739 1.00 40.53 174 ALA A C 1
ATOM 1418 O O . ALA A 1 174 ? 1.386 6.725 -15.169 1.00 40.53 174 ALA A O 1
ATOM 1419 N N . GLU A 1 175 ? 0.143 8.234 -16.275 1.00 41.59 175 GLU A N 1
ATOM 1420 C CA . GLU A 1 175 ? -1.040 7.388 -16.332 1.00 41.59 175 GLU A CA 1
ATOM 1421 C C . GLU A 1 175 ? -0.777 6.262 -17.342 1.00 41.59 175 GLU A C 1
ATOM 1423 O O . GLU A 1 175 ? -0.849 6.435 -18.559 1.00 41.59 175 GLU A O 1
ATOM 1428 N N . ILE A 1 176 ? -0.355 5.101 -16.835 1.00 45.84 176 ILE A N 1
ATOM 1429 C CA . ILE A 1 176 ? -0.063 3.934 -17.665 1.00 45.84 176 ILE A CA 1
ATOM 1430 C C . ILE A 1 176 ? -1.384 3.209 -17.934 1.00 45.84 176 ILE A C 1
ATOM 1432 O O . ILE A 1 176 ? -1.862 2.436 -17.102 1.00 45.84 176 ILE A O 1
ATOM 1436 N N . HIS A 1 177 ? -1.969 3.439 -19.109 1.00 45.38 177 HIS A N 1
ATOM 1437 C CA . HIS A 1 177 ? -3.142 2.694 -19.566 1.00 45.38 177 HIS A CA 1
ATOM 1438 C C . HIS A 1 177 ? -2.755 1.267 -19.976 1.00 45.38 177 HIS A C 1
ATOM 1440 O O . HIS A 1 177 ? -1.822 1.053 -20.755 1.00 45.38 177 HIS A O 1
ATOM 1446 N N . LEU A 1 178 ? -3.482 0.285 -19.437 1.00 44.56 178 LEU A N 1
ATOM 1447 C CA . LEU A 1 178 ? -3.232 -1.139 -19.651 1.00 44.56 178 LEU A CA 1
ATOM 1448 C C . LEU A 1 178 ? -4.392 -1.795 -20.422 1.00 44.56 178 LEU A C 1
ATOM 1450 O O . LEU A 1 178 ? -5.541 -1.417 -20.198 1.00 44.56 178 LEU A O 1
ATOM 1454 N N . PRO A 1 179 ? -4.126 -2.790 -21.295 1.00 49.62 179 PRO A N 1
ATOM 1455 C CA . PRO A 1 179 ? -2.816 -3.382 -21.592 1.00 49.62 179 PRO A CA 1
ATOM 1456 C C . PRO A 1 179 ? -1.874 -2.394 -22.291 1.00 49.62 179 PRO A C 1
ATOM 1458 O O . PRO A 1 179 ? -2.325 -1.587 -23.100 1.00 49.62 179 PRO A O 1
ATOM 1461 N N . LEU A 1 180 ? -0.569 -2.472 -21.982 1.00 48.78 180 LEU A N 1
ATOM 1462 C CA . LEU A 1 180 ? 0.463 -1.721 -22.703 1.00 48.78 180 LEU A CA 1
ATOM 1463 C C . LEU A 1 180 ? 0.356 -2.096 -24.180 1.00 48.78 180 LEU A C 1
ATOM 1465 O O . LEU A 1 180 ? 0.755 -3.190 -24.586 1.00 48.78 180 LEU A O 1
ATOM 1469 N N . SER A 1 181 ? -0.260 -1.233 -24.982 1.00 48.38 181 SER A N 1
ATOM 1470 C CA . SER A 1 181 ? -0.452 -1.538 -26.388 1.00 48.38 181 SER A CA 1
ATOM 1471 C C . SER A 1 181 ? 0.874 -1.320 -27.110 1.00 48.38 181 SER A C 1
ATOM 1473 O O . SER A 1 181 ? 1.597 -0.354 -26.852 1.00 48.38 181 SER A O 1
ATOM 1475 N N . ARG A 1 182 ? 1.186 -2.199 -28.069 1.00 48.06 182 ARG A N 1
ATOM 1476 C CA . ARG A 1 182 ? 2.295 -1.983 -29.011 1.00 48.06 182 ARG A CA 1
ATOM 1477 C C . ARG A 1 182 ? 2.199 -0.595 -29.656 1.00 48.06 182 ARG A C 1
ATOM 1479 O O . ARG A 1 182 ? 3.226 -0.009 -29.972 1.00 48.06 182 ARG A O 1
ATOM 1486 N N . GLN A 1 183 ? 0.981 -0.064 -29.792 1.00 49.97 183 GLN A N 1
ATOM 1487 C CA . GLN A 1 183 ? 0.726 1.259 -30.335 1.00 49.97 183 GLN A CA 1
ATOM 1488 C C . GLN A 1 183 ? 1.342 2.372 -29.486 1.00 49.97 183 GLN A C 1
ATOM 1490 O O . GLN A 1 183 ? 1.858 3.310 -30.064 1.00 49.97 183 GLN A O 1
ATOM 1495 N N . ALA A 1 184 ? 1.377 2.267 -28.153 1.00 50.31 184 ALA A N 1
ATOM 1496 C CA . ALA A 1 184 ? 2.016 3.285 -27.312 1.00 50.31 184 ALA A CA 1
ATOM 1497 C C . ALA A 1 184 ? 3.532 3.361 -27.563 1.00 50.31 184 ALA A C 1
ATOM 1499 O O . ALA A 1 184 ? 4.087 4.451 -27.681 1.00 50.31 184 ALA A O 1
ATOM 1500 N N . LEU A 1 185 ? 4.190 2.206 -27.723 1.00 49.81 185 LEU A N 1
ATOM 1501 C CA . LEU A 1 185 ? 5.603 2.144 -28.100 1.00 49.81 185 LEU A CA 1
ATOM 1502 C C . LEU A 1 185 ? 5.823 2.604 -29.547 1.00 49.81 185 LEU A C 1
ATOM 1504 O O . LEU A 1 185 ? 6.773 3.331 -29.800 1.00 49.81 185 LEU A O 1
ATOM 1508 N N . ILE A 1 186 ? 4.947 2.227 -30.487 1.00 52.88 186 ILE A N 1
ATOM 1509 C CA . ILE A 1 186 ? 5.001 2.708 -31.877 1.00 52.88 186 ILE A CA 1
ATOM 1510 C C . ILE A 1 186 ? 4.859 4.231 -31.910 1.00 52.88 186 ILE A C 1
ATOM 1512 O O . ILE A 1 186 ? 5.711 4.884 -32.490 1.00 52.88 186 ILE A O 1
ATOM 1516 N N . THR A 1 187 ? 3.875 4.807 -31.221 1.00 54.09 187 THR A N 1
ATOM 1517 C CA . THR A 1 187 ? 3.669 6.256 -31.130 1.00 54.09 187 THR A CA 1
ATOM 1518 C C . THR A 1 187 ? 4.852 6.948 -30.463 1.00 54.09 187 THR A C 1
ATOM 1520 O O . THR A 1 187 ? 5.280 7.990 -30.948 1.00 54.09 187 THR A O 1
ATOM 1523 N N . LEU A 1 188 ? 5.430 6.383 -29.397 1.00 55.31 188 LEU A N 1
ATOM 1524 C CA . LEU A 1 188 ? 6.644 6.919 -28.774 1.00 55.31 188 LEU A CA 1
ATOM 1525 C C . LEU A 1 188 ? 7.830 6.889 -29.748 1.00 55.31 188 LEU A C 1
ATOM 1527 O O . LEU A 1 188 ? 8.564 7.865 -29.841 1.00 55.31 188 LEU A O 1
ATOM 1531 N N . LEU A 1 189 ? 8.013 5.794 -30.488 1.00 55.00 189 LEU A N 1
ATOM 1532 C CA . LEU A 1 189 ? 9.094 5.637 -31.461 1.00 55.00 189 LEU A CA 1
ATOM 1533 C C . LEU A 1 189 ? 8.885 6.503 -32.706 1.00 55.00 189 LEU A C 1
ATOM 1535 O O . LEU A 1 189 ? 9.856 7.023 -33.239 1.00 55.00 189 LEU A O 1
ATOM 1539 N N . GLU A 1 190 ? 7.651 6.689 -33.168 1.00 59.28 190 GLU A N 1
ATOM 1540 C CA . GLU A 1 190 ? 7.291 7.552 -34.297 1.00 59.28 190 GLU A CA 1
ATOM 1541 C C . GLU A 1 190 ? 7.409 9.028 -33.926 1.00 59.28 190 GLU A C 1
ATOM 1543 O O . GLU A 1 190 ? 8.011 9.791 -34.680 1.00 59.28 190 GLU A O 1
ATOM 1548 N N . THR A 1 191 ? 6.912 9.413 -32.748 1.00 54.53 191 THR A N 1
ATOM 1549 C CA . THR A 1 191 ? 7.073 10.760 -32.181 1.00 54.53 191 THR A CA 1
ATOM 1550 C C . THR A 1 191 ? 8.543 11.031 -31.899 1.00 54.53 191 THR A C 1
ATOM 1552 O O . THR A 1 191 ? 9.052 12.081 -32.266 1.00 54.53 191 THR A O 1
ATOM 1555 N N . GLY A 1 192 ? 9.261 10.050 -31.347 1.00 56.00 192 GLY A N 1
ATOM 1556 C CA . GLY A 1 192 ? 10.713 10.059 -31.234 1.00 56.00 192 GLY A CA 1
ATOM 1557 C C . GLY A 1 192 ? 11.340 10.312 -32.597 1.00 56.00 192 GLY A C 1
ATOM 1558 O O . GLY A 1 192 ? 11.985 11.328 -32.783 1.00 56.00 192 GLY A O 1
ATOM 1559 N N . ARG A 1 193 ? 11.076 9.476 -33.601 1.00 56.03 193 ARG A N 1
ATOM 1560 C CA . ARG A 1 193 ? 11.599 9.625 -34.969 1.00 56.03 193 ARG A CA 1
ATOM 1561 C C . ARG A 1 193 ? 11.317 11.004 -35.579 1.00 56.03 193 ARG A C 1
ATOM 1563 O O . ARG A 1 193 ? 12.187 11.539 -36.256 1.00 56.03 193 ARG A O 1
ATOM 1570 N N . GLN A 1 194 ? 10.137 11.577 -35.342 1.00 58.47 194 GLN A N 1
ATOM 1571 C CA . GLN A 1 194 ? 9.772 12.924 -35.794 1.00 58.47 194 GLN A CA 1
ATOM 1572 C C . GLN A 1 194 ? 10.539 14.020 -35.037 1.00 58.47 194 GLN A C 1
ATOM 1574 O O . GLN A 1 194 ? 11.081 14.926 -35.665 1.00 58.47 194 GLN A O 1
ATOM 1579 N N . CYS A 1 195 ? 10.658 13.909 -33.713 1.00 51.56 195 CYS A N 1
ATOM 1580 C CA . CYS A 1 195 ? 11.426 14.827 -32.867 1.00 51.56 195 CYS A CA 1
ATOM 1581 C C . CYS A 1 195 ? 12.949 14.709 -33.073 1.00 51.56 195 CYS A C 1
ATOM 1583 O O . CYS A 1 195 ? 13.688 15.658 -32.827 1.00 51.56 195 CYS A O 1
ATOM 1585 N N . LEU A 1 196 ? 13.423 13.553 -33.543 1.00 59.50 196 LEU A N 1
ATOM 1586 C CA . LEU A 1 196 ? 14.832 13.218 -33.761 1.00 59.50 196 LEU A CA 1
ATOM 1587 C C . LEU A 1 196 ? 15.396 13.739 -35.091 1.00 59.50 196 LEU A C 1
ATOM 1589 O O . LEU A 1 196 ? 16.605 13.651 -35.300 1.00 59.50 196 LEU A O 1
ATOM 1593 N N . GLY A 1 197 ? 14.560 14.281 -35.983 1.00 55.06 197 GLY A N 1
ATOM 1594 C CA . GLY A 1 197 ? 14.962 14.679 -37.338 1.00 55.06 197 GLY A CA 1
ATOM 1595 C C . GLY A 1 197 ? 16.074 15.735 -37.408 1.00 55.06 197 GLY A C 1
ATOM 1596 O O . GLY A 1 197 ? 16.768 15.811 -38.416 1.00 55.06 197 GLY A O 1
ATOM 1597 N N . SER A 1 198 ? 16.284 16.511 -36.342 1.00 58.22 198 SER A N 1
ATOM 1598 C CA . SER A 1 198 ? 17.293 17.579 -36.277 1.00 58.22 198 SER A CA 1
ATOM 1599 C C . SER A 1 198 ? 18.409 17.357 -35.246 1.00 58.22 198 SER A C 1
ATOM 1601 O O . SER A 1 198 ? 19.397 18.077 -35.299 1.00 58.22 198 SER A O 1
ATOM 1603 N N . ASN A 1 199 ? 18.304 16.363 -34.349 1.00 61.47 199 ASN A N 1
ATOM 1604 C CA . ASN A 1 199 ? 19.284 16.095 -33.274 1.00 61.47 199 ASN A CA 1
ATOM 1605 C C . ASN A 1 199 ? 19.409 14.595 -32.935 1.00 61.47 199 ASN A C 1
ATOM 1607 O O . ASN A 1 199 ? 19.554 14.206 -31.773 1.00 61.47 199 ASN A O 1
ATOM 1611 N N . PHE A 1 200 ? 19.341 13.739 -33.959 1.00 66.94 200 PHE A N 1
ATOM 1612 C CA . PHE A 1 200 ? 19.316 12.281 -33.817 1.00 66.94 200 PHE A CA 1
ATOM 1613 C C . PHE A 1 200 ? 20.407 11.739 -32.883 1.00 66.94 200 PHE A C 1
ATOM 1615 O O . PHE A 1 200 ? 20.102 10.961 -31.984 1.00 66.94 200 PHE A O 1
ATOM 1622 N N . MET A 1 201 ? 21.658 12.189 -33.041 1.00 63.09 201 MET A N 1
ATOM 1623 C CA . MET A 1 201 ? 22.785 11.696 -32.238 1.00 63.09 201 MET A CA 1
ATOM 1624 C C . MET A 1 201 ? 22.679 12.080 -30.760 1.00 63.09 201 MET A C 1
ATOM 1626 O O . MET A 1 201 ? 22.898 11.234 -29.897 1.00 63.09 201 MET A O 1
ATOM 1630 N N . SER A 1 202 ? 22.297 13.321 -30.454 1.00 61.22 202 SER A N 1
ATOM 1631 C CA . SER A 1 202 ? 22.172 13.801 -29.072 1.00 61.22 202 SER A CA 1
ATOM 1632 C C . SER A 1 202 ? 21.045 13.094 -28.330 1.00 61.22 202 SER A C 1
ATOM 1634 O O . SER A 1 202 ? 21.186 12.720 -27.170 1.00 61.22 202 SER A O 1
ATOM 1636 N N . CYS A 1 203 ? 19.928 12.850 -29.004 1.00 62.50 203 CYS A N 1
ATOM 1637 C CA . CYS A 1 203 ? 18.807 12.153 -28.399 1.00 62.50 203 CYS A CA 1
ATOM 1638 C C . CYS A 1 203 ? 19.004 10.630 -28.361 1.00 62.50 203 CYS A C 1
ATOM 1640 O O . CYS A 1 203 ? 18.570 10.001 -27.401 1.00 62.50 203 CYS A O 1
ATOM 1642 N N . TYR A 1 204 ? 19.690 10.031 -29.341 1.00 68.19 204 TYR A N 1
ATOM 1643 C CA . TYR A 1 204 ? 20.150 8.643 -29.248 1.00 68.19 204 TYR A CA 1
ATOM 1644 C C . TYR A 1 204 ? 21.067 8.468 -28.034 1.00 68.19 204 TYR A C 1
ATOM 1646 O O . TYR A 1 204 ? 20.837 7.573 -27.226 1.00 68.19 204 TYR A O 1
ATOM 1654 N N . ALA A 1 205 ? 22.034 9.372 -27.847 1.00 65.62 205 ALA A N 1
ATOM 1655 C CA . ALA A 1 205 ? 22.899 9.388 -26.673 1.00 65.62 205 ALA A CA 1
ATOM 1656 C C . ALA A 1 205 ? 22.111 9.598 -25.371 1.00 65.62 205 ALA A C 1
ATOM 1658 O O . ALA A 1 205 ? 22.402 8.936 -24.383 1.00 65.62 205 ALA A O 1
ATOM 1659 N N . ALA A 1 206 ? 21.073 10.442 -25.362 1.00 62.25 206 ALA A N 1
ATOM 1660 C CA . ALA A 1 206 ? 20.233 10.658 -24.182 1.00 62.25 206 ALA A CA 1
ATOM 1661 C C . ALA A 1 206 ? 19.361 9.440 -23.831 1.00 62.25 206 ALA A C 1
ATOM 1663 O O . ALA A 1 206 ? 19.222 9.097 -22.657 1.00 62.25 206 ALA A O 1
ATOM 1664 N N . ILE A 1 207 ? 18.792 8.758 -24.830 1.00 69.00 207 ILE A N 1
ATOM 1665 C CA . ILE A 1 207 ? 17.986 7.546 -24.630 1.00 69.00 207 ILE A CA 1
ATOM 1666 C C . ILE A 1 207 ? 18.886 6.383 -24.205 1.00 69.00 207 ILE A C 1
ATOM 1668 O O . ILE A 1 207 ? 18.604 5.739 -23.198 1.00 69.00 207 ILE A O 1
ATOM 1672 N N . ALA A 1 208 ? 19.989 6.143 -24.918 1.00 66.00 208 ALA A N 1
ATOM 1673 C CA . ALA A 1 208 ? 20.983 5.143 -24.534 1.00 66.00 208 ALA A CA 1
ATOM 1674 C C . ALA A 1 208 ? 21.563 5.450 -23.143 1.00 66.00 208 ALA A C 1
ATOM 1676 O O . ALA A 1 208 ? 21.678 4.548 -22.321 1.00 66.00 208 ALA A O 1
ATOM 1677 N N . GLY A 1 209 ? 21.819 6.731 -22.857 1.00 65.38 209 GLY A N 1
ATOM 1678 C CA . GLY A 1 209 ? 22.229 7.275 -21.561 1.00 65.38 209 GLY A CA 1
ATOM 1679 C C . GLY A 1 209 ? 21.266 6.880 -20.470 1.00 65.38 209 GLY A C 1
ATOM 1680 O O . GLY A 1 209 ? 21.662 6.263 -19.490 1.00 65.38 209 GLY A O 1
ATOM 1681 N N . SER A 1 210 ? 19.986 7.158 -20.693 1.00 64.94 210 SER A N 1
ATOM 1682 C CA . SER A 1 210 ? 18.916 6.838 -19.755 1.00 64.94 210 SER A CA 1
ATOM 1683 C C . SER A 1 210 ? 18.811 5.335 -19.502 1.00 64.94 210 SER A C 1
ATOM 1685 O O . SER A 1 210 ? 18.663 4.935 -18.355 1.00 64.94 210 SER A O 1
ATOM 1687 N N . VAL A 1 211 ? 18.938 4.499 -20.538 1.00 67.38 211 VAL A N 1
ATOM 1688 C CA . VAL A 1 211 ? 18.904 3.029 -20.418 1.00 67.38 211 VAL A CA 1
ATOM 1689 C C . VAL A 1 211 ? 20.117 2.498 -19.648 1.00 67.38 211 VAL A C 1
ATOM 1691 O O . VAL A 1 211 ? 19.948 1.656 -18.768 1.00 67.38 211 VAL A O 1
ATOM 1694 N N . VAL A 1 212 ? 21.322 3.003 -19.927 1.00 65.62 212 VAL A N 1
ATOM 1695 C CA . VAL A 1 212 ? 22.545 2.634 -19.195 1.00 65.62 212 VAL A CA 1
ATOM 1696 C C . VAL A 1 212 ? 22.455 3.073 -17.738 1.00 65.62 212 VAL A C 1
ATOM 1698 O O . VAL A 1 212 ? 22.758 2.274 -16.862 1.00 65.62 212 VAL A O 1
ATOM 1701 N N . LEU A 1 213 ? 21.968 4.285 -17.458 1.00 64.31 213 LEU A N 1
ATOM 1702 C CA . LEU A 1 213 ? 21.743 4.775 -16.094 1.00 64.31 213 LEU A CA 1
ATOM 1703 C C . LEU A 1 213 ? 20.743 3.894 -15.339 1.00 64.31 213 LEU A C 1
ATOM 1705 O O . LEU A 1 213 ? 20.984 3.528 -14.193 1.00 64.31 213 LEU A O 1
ATOM 1709 N N . PHE A 1 214 ? 19.649 3.501 -15.997 1.00 60.19 214 PHE A N 1
ATOM 1710 C CA . PHE A 1 214 ? 18.615 2.654 -15.397 1.00 60.19 214 PHE A CA 1
ATOM 1711 C C . PHE A 1 214 ? 19.105 1.238 -15.071 1.00 60.19 214 PHE A C 1
ATOM 1713 O O . PHE A 1 214 ? 18.557 0.577 -14.189 1.00 60.19 214 PHE A O 1
ATOM 1720 N N . HIS A 1 215 ? 20.117 0.760 -15.793 1.00 64.38 215 HIS A N 1
ATOM 1721 C CA . HIS A 1 215 ? 20.674 -0.584 -15.651 1.00 64.38 215 HIS A CA 1
ATOM 1722 C C . HIS A 1 215 ? 22.116 -0.595 -15.140 1.00 64.38 215 HIS A C 1
ATOM 1724 O O . HIS A 1 215 ? 22.753 -1.645 -15.173 1.00 64.38 215 HIS A O 1
ATOM 1730 N N . TYR A 1 216 ? 22.623 0.539 -14.649 1.00 61.06 216 TYR A N 1
ATOM 1731 C CA . TYR A 1 216 ? 24.044 0.732 -14.363 1.00 61.06 216 TYR A CA 1
ATOM 1732 C C . TYR A 1 216 ? 24.581 -0.315 -13.383 1.00 61.06 216 TYR A C 1
ATOM 1734 O O . TYR A 1 216 ? 25.558 -0.995 -13.681 1.00 61.06 216 TYR A O 1
ATOM 1742 N N . GLU A 1 217 ? 23.888 -0.520 -12.260 1.00 59.06 217 GLU A N 1
ATOM 1743 C CA . GLU A 1 217 ? 24.274 -1.515 -11.250 1.00 59.06 217 GLU A CA 1
ATOM 1744 C C . GLU A 1 217 ? 24.286 -2.938 -11.825 1.00 59.06 217 GLU A C 1
ATOM 1746 O O . GLU A 1 217 ? 25.226 -3.693 -11.606 1.00 59.06 217 GLU A O 1
ATOM 1751 N N . THR A 1 218 ? 23.295 -3.282 -12.653 1.00 58.50 218 THR A N 1
ATOM 1752 C CA . THR A 1 218 ? 23.203 -4.603 -13.293 1.00 58.50 218 THR A CA 1
ATOM 1753 C C . THR A 1 218 ? 24.318 -4.837 -14.317 1.00 58.50 218 THR A C 1
ATOM 1755 O O . THR A 1 218 ? 24.809 -5.956 -14.446 1.00 58.50 218 THR A O 1
ATOM 1758 N N . ILE A 1 219 ? 24.730 -3.801 -15.053 1.00 56.69 219 ILE A N 1
ATOM 1759 C CA . ILE A 1 219 ? 25.822 -3.895 -16.031 1.00 56.69 219 ILE A CA 1
ATOM 1760 C C . ILE A 1 219 ? 27.173 -4.018 -15.313 1.00 56.69 219 ILE A C 1
ATOM 1762 O O . ILE A 1 219 ? 27.971 -4.886 -15.666 1.00 56.69 219 ILE A O 1
ATOM 1766 N N . MET A 1 220 ? 27.394 -3.217 -14.266 1.00 57.94 220 MET A N 1
ATOM 1767 C CA . MET A 1 220 ? 28.600 -3.274 -13.434 1.00 57.94 220 MET A CA 1
ATOM 1768 C C . MET A 1 220 ? 28.770 -4.639 -12.758 1.00 57.94 220 MET A C 1
ATOM 1770 O O . MET A 1 220 ? 29.876 -5.169 -12.720 1.00 57.94 220 MET A O 1
ATOM 1774 N N . GLU A 1 221 ? 27.685 -5.243 -12.270 1.00 59.91 221 GLU A N 1
ATOM 1775 C CA . GLU A 1 221 ? 27.710 -6.594 -11.695 1.00 59.91 221 GLU A CA 1
ATOM 1776 C C . GLU A 1 221 ? 28.044 -7.679 -12.731 1.00 59.91 221 GLU A C 1
ATOM 1778 O O . GLU A 1 221 ? 28.723 -8.652 -12.405 1.00 59.91 221 GLU A O 1
ATOM 1783 N N . ALA A 1 222 ? 27.575 -7.532 -13.974 1.00 56.59 222 ALA A N 1
ATOM 1784 C CA . ALA A 1 222 ? 27.741 -8.543 -15.016 1.00 56.59 222 ALA A CA 1
ATOM 1785 C C . ALA A 1 222 ? 29.098 -8.478 -15.734 1.00 56.59 222 ALA A C 1
ATOM 1787 O O . ALA A 1 222 ? 29.596 -9.516 -16.171 1.00 56.59 222 ALA A O 1
ATOM 1788 N N . GLN A 1 223 ? 29.666 -7.280 -15.902 1.00 61.28 223 GLN A N 1
ATOM 1789 C CA . GLN A 1 223 ? 30.868 -7.072 -16.720 1.00 61.28 223 GLN A CA 1
ATOM 1790 C C . GLN A 1 223 ? 32.051 -6.467 -15.959 1.00 61.28 223 GLN A C 1
ATOM 1792 O O . GLN A 1 223 ? 33.149 -6.462 -16.497 1.00 61.28 223 GLN A O 1
ATOM 1797 N N . ALA A 1 224 ? 31.859 -6.007 -14.714 1.00 61.97 224 ALA A N 1
ATOM 1798 C CA . ALA A 1 224 ? 32.888 -5.369 -13.880 1.00 61.97 224 ALA A CA 1
ATOM 1799 C C . ALA A 1 224 ? 33.614 -4.176 -14.543 1.00 61.97 224 ALA A C 1
ATOM 1801 O O . ALA A 1 224 ? 34.675 -3.754 -14.086 1.00 61.97 224 ALA A O 1
ATOM 1802 N N . GLU A 1 225 ? 33.022 -3.606 -15.591 1.00 45.84 225 GLU A N 1
ATOM 1803 C CA . GLU A 1 225 ? 33.566 -2.513 -16.391 1.00 45.84 225 GLU A CA 1
ATOM 1804 C C . GLU A 1 225 ? 32.538 -1.381 -16.492 1.00 45.84 225 GLU A C 1
ATOM 1806 O O . GLU A 1 225 ? 31.329 -1.623 -16.518 1.00 45.84 225 GLU A O 1
ATOM 1811 N N . CYS A 1 226 ? 33.020 -0.135 -16.544 1.00 51.47 226 CYS A N 1
ATOM 1812 C CA . CYS A 1 226 ? 32.163 1.045 -16.638 1.00 51.47 226 CYS A CA 1
ATOM 1813 C C . CYS A 1 226 ? 31.520 1.127 -18.035 1.00 51.47 226 CYS A C 1
ATOM 1815 O O . CYS A 1 226 ? 32.252 1.222 -19.026 1.00 51.47 226 CYS A O 1
ATOM 1817 N N . PRO A 1 227 ? 30.180 1.113 -18.154 1.00 51.16 227 PRO A N 1
ATOM 1818 C CA . PRO A 1 227 ? 29.529 1.196 -19.452 1.00 51.16 227 PRO A CA 1
ATOM 1819 C C . PRO A 1 227 ? 29.689 2.590 -20.066 1.00 51.16 227 PRO A C 1
ATOM 1821 O O . PRO A 1 227 ? 29.223 3.586 -19.514 1.00 51.16 227 PRO A O 1
ATOM 1824 N N . VAL A 1 228 ? 30.290 2.644 -21.256 1.00 49.62 228 VAL A N 1
ATOM 1825 C CA . VAL A 1 228 ? 30.429 3.864 -22.062 1.00 49.62 228 VAL A CA 1
ATOM 1826 C C . VAL A 1 228 ? 29.551 3.758 -23.303 1.00 49.62 228 VAL A C 1
ATOM 1828 O O . VAL A 1 228 ? 29.536 2.740 -23.995 1.00 49.62 228 VAL A O 1
ATOM 1831 N N . ILE A 1 229 ? 28.813 4.825 -23.608 1.00 51.88 229 ILE A N 1
ATOM 1832 C CA . ILE A 1 229 ? 27.967 4.885 -24.801 1.00 51.88 229 ILE A CA 1
ATOM 1833 C C . ILE A 1 229 ? 28.800 5.400 -25.963 1.00 51.88 229 ILE A C 1
ATOM 1835 O O . ILE A 1 229 ? 29.187 6.565 -25.997 1.00 51.88 229 ILE A O 1
ATOM 1839 N N . LEU A 1 230 ? 29.035 4.531 -26.941 1.00 46.41 230 LEU A N 1
ATOM 1840 C CA . LEU A 1 230 ? 29.725 4.892 -28.172 1.00 46.41 230 LEU A CA 1
ATOM 1841 C C . LEU A 1 230 ? 28.698 5.125 -29.281 1.00 46.41 230 LEU A C 1
ATOM 1843 O O . LEU A 1 230 ? 27.993 4.211 -29.713 1.00 46.41 230 LEU A O 1
ATOM 1847 N N . GLY A 1 231 ? 28.602 6.370 -29.742 1.00 47.69 231 GLY A N 1
ATOM 1848 C CA . GLY A 1 231 ? 27.838 6.722 -30.934 1.00 47.69 231 GLY A CA 1
ATOM 1849 C C . GLY A 1 231 ? 28.715 6.590 -32.174 1.00 47.69 2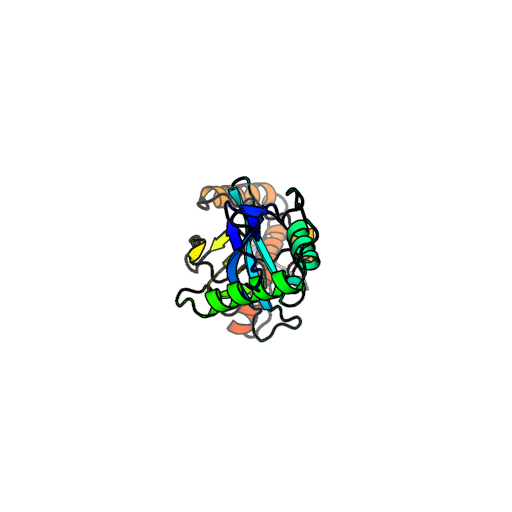31 GLY A C 1
ATOM 1850 O O . GLY A 1 231 ? 29.628 7.389 -32.358 1.00 47.69 231 GLY A O 1
ATOM 1851 N N . GLN A 1 232 ? 28.436 5.616 -33.041 1.00 43.19 232 GLN A N 1
ATOM 1852 C CA . GLN A 1 232 ? 29.138 5.486 -34.317 1.00 43.19 232 GLN A CA 1
ATOM 1853 C C . GLN A 1 232 ? 28.285 6.071 -35.444 1.00 43.19 232 GLN A C 1
ATOM 1855 O O . GLN A 1 232 ? 27.169 5.621 -35.695 1.00 43.19 232 GLN A O 1
ATOM 1860 N N . THR A 1 233 ? 28.816 7.074 -36.139 1.00 43.88 233 THR A N 1
ATOM 1861 C CA . THR A 1 233 ? 28.251 7.538 -37.409 1.00 43.88 233 THR A CA 1
ATOM 1862 C C . THR A 1 233 ? 28.896 6.749 -38.548 1.00 43.88 233 THR A C 1
ATOM 1864 O O . THR A 1 233 ? 30.093 6.460 -38.522 1.00 43.88 233 THR A O 1
ATOM 1867 N N . ALA A 1 234 ? 28.107 6.334 -39.542 1.00 42.97 234 ALA A N 1
ATOM 1868 C CA . ALA A 1 234 ? 28.658 5.676 -40.722 1.00 42.97 234 ALA A CA 1
ATOM 1869 C C . ALA A 1 234 ? 29.526 6.683 -41.496 1.00 42.97 234 ALA A C 1
ATOM 1871 O O . ALA A 1 234 ? 29.025 7.697 -41.979 1.00 42.97 234 ALA A O 1
ATOM 1872 N N . HIS A 1 235 ? 30.830 6.414 -41.600 1.00 42.53 235 HIS A N 1
ATOM 1873 C CA . HIS A 1 235 ? 31.752 7.237 -42.378 1.00 42.53 235 HIS A CA 1
ATOM 1874 C C . HIS A 1 235 ? 31.429 7.137 -43.876 1.00 42.53 235 HIS A C 1
ATOM 1876 O O . HIS A 1 235 ? 31.773 6.152 -44.527 1.00 42.53 235 HIS A O 1
ATOM 1882 N N . THR A 1 236 ? 30.863 8.190 -44.463 1.00 40.25 236 THR A N 1
ATOM 1883 C CA . THR A 1 236 ? 31.118 8.509 -45.872 1.00 40.25 236 THR A CA 1
ATOM 1884 C C . THR A 1 236 ? 32.463 9.231 -45.946 1.00 40.25 236 THR A C 1
ATOM 1886 O O . THR A 1 236 ? 32.528 10.426 -45.696 1.00 40.25 236 THR A O 1
ATOM 1889 N N . ASN A 1 237 ? 33.523 8.472 -46.239 1.00 41.16 237 ASN A N 1
ATOM 1890 C CA . ASN A 1 237 ? 34.879 8.899 -46.618 1.00 41.16 237 ASN A CA 1
ATOM 1891 C C . ASN A 1 237 ? 35.584 9.960 -45.741 1.00 41.16 237 ASN A C 1
ATOM 1893 O O . ASN A 1 237 ? 35.395 11.156 -45.918 1.00 41.16 237 ASN A O 1
ATOM 1897 N N . GLY A 1 238 ? 36.547 9.498 -44.931 1.00 42.06 238 GLY A N 1
ATOM 1898 C CA . GLY A 1 238 ? 37.696 10.304 -44.496 1.00 42.06 238 GLY A CA 1
ATOM 1899 C C . GLY A 1 238 ? 37.567 11.000 -43.137 1.00 42.06 238 GLY A C 1
ATOM 1900 O O . GLY A 1 238 ? 36.979 12.065 -43.031 1.00 42.06 238 GLY A O 1
ATOM 1901 N N . SER A 1 239 ? 38.235 10.412 -42.136 1.00 42.06 239 SER A N 1
ATOM 1902 C CA . SER A 1 239 ? 38.793 11.037 -40.917 1.00 42.06 239 SER A CA 1
ATOM 1903 C C . SER A 1 239 ? 37.866 11.867 -40.014 1.00 42.06 239 SER A C 1
ATOM 1905 O O . SER A 1 239 ? 37.596 13.033 -40.285 1.00 42.06 239 SER A O 1
ATOM 1907 N N . THR A 1 240 ? 37.504 11.301 -38.855 1.00 36.28 240 THR A N 1
ATOM 1908 C CA . THR A 1 240 ? 37.969 11.688 -37.493 1.00 36.28 240 THR A CA 1
ATOM 1909 C C . THR A 1 240 ? 37.014 11.066 -36.461 1.00 36.28 240 THR A C 1
ATOM 1911 O O . THR A 1 240 ? 35.805 11.275 -36.533 1.00 36.28 240 THR A O 1
ATOM 1914 N N . ILE A 1 241 ? 37.542 10.285 -35.513 1.00 39.78 241 ILE A N 1
ATOM 1915 C CA . ILE A 1 241 ? 36.785 9.773 -34.359 1.00 39.78 241 ILE A CA 1
ATOM 1916 C C . ILE A 1 241 ? 36.844 10.852 -33.277 1.00 39.78 241 ILE A C 1
ATOM 1918 O O . ILE A 1 241 ? 37.925 11.151 -32.776 1.00 39.78 241 ILE A O 1
ATOM 1922 N N . HIS A 1 242 ? 35.700 11.428 -32.914 1.00 32.38 242 HIS A N 1
ATOM 1923 C CA . HIS A 1 242 ? 35.592 12.267 -31.723 1.00 32.38 242 HIS A CA 1
ATOM 1924 C C . HIS A 1 242 ? 35.108 11.398 -30.562 1.00 32.38 242 HIS A C 1
ATOM 1926 O O . HIS A 1 242 ? 33.926 11.065 -30.482 1.00 32.38 242 HIS A O 1
ATOM 1932 N N . ALA A 1 243 ? 36.036 11.009 -29.687 1.00 30.44 243 ALA A N 1
ATOM 1933 C CA . ALA A 1 243 ? 35.680 10.593 -28.340 1.00 30.44 243 ALA A CA 1
ATOM 1934 C C . ALA A 1 243 ? 35.292 11.861 -27.570 1.00 30.44 243 ALA A C 1
ATOM 1936 O O . ALA A 1 243 ? 36.077 12.807 -27.508 1.00 30.44 243 ALA A O 1
ATOM 1937 N N . TRP A 1 244 ? 34.064 11.906 -27.066 1.00 32.56 244 TRP A N 1
ATOM 1938 C CA . TRP A 1 244 ? 33.650 12.924 -26.108 1.00 32.56 244 TRP A CA 1
ATOM 1939 C C . TRP A 1 244 ? 33.941 12.348 -24.722 1.00 32.56 244 TRP A C 1
ATOM 1941 O O . TRP A 1 244 ? 33.367 11.314 -24.377 1.00 32.56 244 TRP A O 1
ATOM 1951 N N . GLU A 1 245 ? 34.891 12.955 -24.007 1.00 28.95 245 GLU A N 1
ATOM 1952 C CA . GLU A 1 245 ? 35.097 12.736 -22.566 1.00 28.95 245 GLU A CA 1
ATOM 1953 C C . GLU A 1 245 ? 33.981 13.399 -21.749 1.00 28.95 245 GLU A C 1
ATOM 1955 O O . GLU A 1 245 ? 33.533 14.504 -22.143 1.00 28.95 245 GLU A O 1
#

Sequence (245 aa):
MAARRLISQDNQLGIMVKKRFQSKTNFSVSIASFVTTPKNMVNPLQGFVYQVTTSDGERMECFVDHDSAQTLTSFCKVLRRFHPEIPILNDKLQESLWVEYIFDKTRAFCQDPDRRRQTVVTCLGRQPNSAVWVFGPNVQLNERGRLIAEDQRKYYWVPNYTPLTDLSRTLSPAEIHLPLSRQALITLLETGRQCLGSNFMSCYAAIAGSVVLFHYETIMEAQAECPVILGQTAHTNGSTIHAWE

pLDDT: mean 73.68, std 18.58, range [28.95, 95.88]

Radius of gyration: 25.31 Å; chains: 1; bounding box: 66×36×82 Å

Organism: Amphimedon queenslandica (NCBI:txid400682)

Secondary structure (DSSP, 8-state):
-PPP-EEEETTEEEEEETTEEEESBSEEEEEEEEEE--TT-SS--EEEEEEEEETT--EEEEEEETTGGGSHHHHHHHHHHH-TTS---B----HHHHHHHHHHHHHHHHH-TT--EEEE--SSEEPTTSS-EEEETTEEE-TTSPBPPGGG--EE--TT-TTTHHHHTT-PPP---SS--HHHHHHHHHHHHHHGGGTHHHHHHHHHHHHHHHTHHHHHHHHSS------PPP-SSS-------

Foldseek 3Di:
DPDFAWDDDLQFTATQDPNDTDGQKQGDKAFQAWEWAPPPDPDTFTFTWIFIAGSVGDTDTFTDGPVLQQFPVSVVVRVCVVPVPDDIHGHPDDSVNSNVVVVVRVVVLVPDPLHHYAYEQQDAADGPPAQWHHLDQQAIAGVVRDGDPPSRHRYHYHPPDPPCNVVCVVDDRPPCDPPNDVVVVVCVVVVVVVVCPVPVQVVVCVVVVVVCVVCVVVCCVVPVDGDDDDDDDDDPDDDDDDDDD